Protein AF-A0A956EPN7-F1 (afdb_monomer)

Mean predicted aligned error: 3.73 Å

Structure (mmCIF, N/CA/C/O backbone):
data_AF-A0A956EPN7-F1
#
_entry.id   AF-A0A956EPN7-F1
#
loop_
_atom_site.group_PDB
_atom_site.id
_atom_site.type_symbol
_atom_site.label_atom_id
_atom_site.label_alt_id
_atom_site.label_comp_id
_atom_site.label_asym_id
_atom_site.label_enti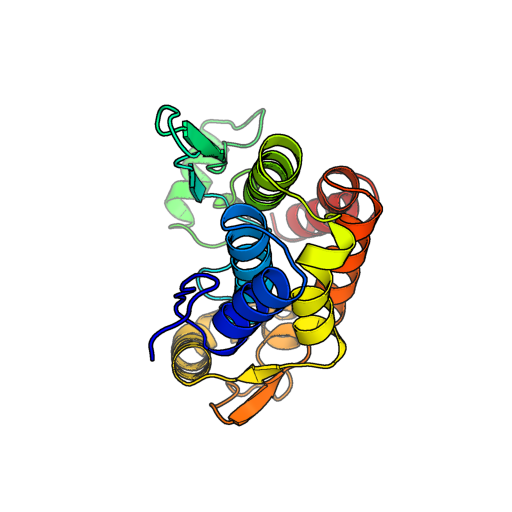ty_id
_atom_site.label_seq_id
_atom_site.pdbx_PDB_ins_code
_atom_site.Cartn_x
_atom_site.Cartn_y
_atom_site.Cartn_z
_atom_site.occupancy
_atom_site.B_iso_or_equiv
_atom_site.auth_seq_id
_atom_site.auth_comp_id
_atom_site.auth_asym_id
_atom_site.auth_atom_id
_atom_site.pdbx_PDB_model_num
ATOM 1 N N . MET A 1 1 ? -25.841 3.728 5.331 1.00 44.47 1 MET A N 1
ATOM 2 C CA . MET A 1 1 ? -25.685 2.751 6.436 1.00 44.47 1 MET A CA 1
ATOM 3 C C . MET A 1 1 ? -25.134 3.488 7.644 1.00 44.47 1 MET A C 1
ATOM 5 O O . MET A 1 1 ? -24.233 4.293 7.457 1.00 44.47 1 MET A O 1
ATOM 9 N N . HIS A 1 2 ? -25.696 3.280 8.836 1.00 53.78 2 HIS A N 1
ATOM 10 C CA . HIS A 1 2 ? -25.217 3.881 10.088 1.00 53.78 2 HIS A CA 1
ATOM 11 C C . HIS A 1 2 ? -24.520 2.789 10.910 1.00 53.78 2 HIS A C 1
ATOM 13 O O . HIS A 1 2 ? -24.997 1.658 10.941 1.00 53.78 2 HIS A O 1
ATOM 19 N N . SER A 1 3 ? -23.400 3.116 11.555 1.00 73.62 3 SER A N 1
ATOM 20 C CA . SER A 1 3 ? -22.615 2.191 12.382 1.00 73.62 3 SER A CA 1
ATOM 21 C C . SER A 1 3 ? -22.310 2.839 13.728 1.00 73.62 3 SER A C 1
ATOM 23 O O . SER A 1 3 ? -22.009 4.031 13.782 1.00 73.62 3 SER A O 1
ATOM 25 N N . LYS A 1 4 ? -22.370 2.051 14.807 1.00 77.00 4 LYS A N 1
ATOM 26 C CA . LYS A 1 4 ? -21.971 2.487 16.156 1.00 77.00 4 LYS A CA 1
ATOM 27 C C . LYS A 1 4 ? -20.463 2.341 16.417 1.00 77.00 4 LYS A C 1
ATOM 29 O O . LYS A 1 4 ? -19.986 2.868 17.412 1.00 77.00 4 LYS A O 1
ATOM 34 N N . LEU A 1 5 ? -19.729 1.643 15.544 1.00 79.12 5 LEU A N 1
ATOM 35 C CA . LEU A 1 5 ? -18.285 1.386 15.682 1.00 79.12 5 LEU A CA 1
ATOM 36 C C . LEU A 1 5 ? -17.415 2.379 14.891 1.00 79.12 5 LEU A C 1
ATOM 38 O O . LEU A 1 5 ? -16.230 2.520 15.171 1.00 79.12 5 LEU A O 1
ATOM 42 N N . GLY A 1 6 ? -17.994 3.067 13.904 1.00 88.50 6 GLY A N 1
ATOM 43 C CA . GLY A 1 6 ? -17.282 3.972 13.000 1.00 88.50 6 GLY A CA 1
ATOM 44 C C . GLY A 1 6 ? -17.648 3.744 11.533 1.00 88.50 6 GLY A C 1
ATOM 45 O O . GLY A 1 6 ? -18.400 2.827 11.197 1.00 88.50 6 GLY A O 1
ATOM 46 N N . MET A 1 7 ? -17.120 4.594 10.651 1.00 95.00 7 MET A N 1
ATOM 47 C CA . MET A 1 7 ? -17.347 4.537 9.205 1.00 95.00 7 MET A CA 1
ATOM 48 C C . MET A 1 7 ? -16.011 4.496 8.465 1.00 95.00 7 MET A C 1
ATOM 50 O O . MET A 1 7 ? -15.121 5.296 8.741 1.00 95.00 7 MET A O 1
ATOM 54 N N . VAL A 1 8 ? -15.900 3.591 7.493 1.00 97.50 8 VAL A N 1
ATOM 55 C CA . VAL A 1 8 ? -14.734 3.462 6.612 1.00 97.50 8 VAL A CA 1
ATOM 56 C C . VAL A 1 8 ? -15.177 3.748 5.186 1.00 97.50 8 VAL A C 1
ATOM 58 O O . VAL A 1 8 ? -16.174 3.200 4.717 1.00 97.50 8 VAL A O 1
ATOM 61 N N . THR A 1 9 ? -14.428 4.587 4.477 1.00 97.25 9 THR A N 1
ATOM 62 C CA . THR A 1 9 ? -14.678 4.894 3.064 1.00 97.25 9 THR A CA 1
ATOM 63 C C . THR A 1 9 ? -13.376 4.771 2.283 1.00 97.25 9 THR A C 1
ATOM 65 O O . THR A 1 9 ? -12.308 5.106 2.788 1.00 97.25 9 THR A O 1
ATOM 68 N N . SER A 1 10 ? -13.445 4.213 1.076 1.00 96.12 10 SER A N 1
ATOM 69 C CA . SER A 1 10 ? -12.307 4.102 0.162 1.00 96.12 10 SER A CA 1
ATOM 70 C C . SER A 1 10 ? -12.815 3.923 -1.271 1.00 96.12 10 SER A C 1
ATOM 72 O O . SER A 1 10 ? -14.012 3.724 -1.487 1.00 96.12 10 SER A O 1
ATOM 74 N N . VAL A 1 11 ? -11.915 3.990 -2.254 1.00 94.88 11 VAL A N 1
ATOM 75 C CA . VAL A 1 11 ? -12.263 3.853 -3.678 1.00 94.88 11 VAL A CA 1
ATOM 76 C C . VAL A 1 11 ? -12.639 2.418 -4.086 1.00 94.88 11 VAL A C 1
ATOM 78 O O . VAL A 1 11 ? -13.334 2.237 -5.082 1.00 94.88 11 VAL A O 1
ATOM 81 N N . GLU A 1 12 ? -12.233 1.404 -3.313 1.00 95.62 12 GLU A N 1
ATOM 82 C CA . GLU A 1 12 ? -12.500 -0.010 -3.602 1.00 95.62 12 GLU A CA 1
ATOM 83 C C . GLU A 1 12 ? -13.258 -0.683 -2.453 1.00 95.62 12 GLU A C 1
ATOM 85 O O . GLU A 1 12 ? -12.818 -0.699 -1.303 1.00 95.62 12 GLU A O 1
ATOM 90 N N . ALA A 1 13 ? -14.382 -1.333 -2.766 1.00 96.06 13 ALA A N 1
ATOM 91 C CA . ALA A 1 13 ? -15.247 -1.940 -1.751 1.00 96.06 13 ALA A CA 1
ATOM 92 C C . ALA A 1 13 ? -14.534 -3.015 -0.907 1.00 96.06 13 ALA A C 1
ATOM 94 O O . ALA A 1 13 ? -14.858 -3.198 0.265 1.00 96.06 13 ALA A O 1
ATOM 95 N N . GLN A 1 14 ? -13.560 -3.729 -1.482 1.00 97.12 14 GLN A N 1
ATOM 96 C CA . GLN A 1 14 ? -12.759 -4.725 -0.758 1.00 97.12 14 GLN A CA 1
ATOM 97 C C . GLN A 1 14 ? -11.783 -4.088 0.232 1.00 97.12 14 GLN A C 1
ATOM 99 O O . GLN A 1 14 ? -11.624 -4.616 1.329 1.00 97.12 14 GLN A O 1
ATOM 104 N N . ALA A 1 15 ? -11.189 -2.942 -0.110 1.00 97.81 15 ALA A N 1
ATOM 105 C CA . ALA A 1 15 ? -10.345 -2.200 0.819 1.00 97.81 15 ALA A CA 1
ATOM 106 C C . ALA A 1 15 ? -11.175 -1.583 1.949 1.00 97.81 15 ALA A C 1
ATOM 108 O O . ALA A 1 15 ? -10.800 -1.686 3.113 1.00 97.81 15 ALA A O 1
ATOM 109 N N . THR A 1 16 ? -12.362 -1.052 1.639 1.00 97.94 16 THR A N 1
ATOM 110 C CA . THR A 1 16 ? -13.314 -0.620 2.673 1.00 97.94 16 THR A CA 1
ATOM 111 C C . THR A 1 16 ? -13.674 -1.769 3.614 1.00 97.94 16 THR A C 1
ATOM 113 O O . THR A 1 16 ? -13.640 -1.583 4.827 1.00 97.94 16 THR A O 1
ATOM 116 N N . ARG A 1 17 ? -13.962 -2.967 3.084 1.00 97.75 17 ARG A N 1
ATOM 117 C CA . ARG A 1 17 ? -14.235 -4.152 3.913 1.00 97.75 17 ARG A CA 1
ATOM 118 C C . ARG A 1 17 ? -13.048 -4.560 4.783 1.00 97.75 17 ARG A C 1
ATOM 120 O O . ARG A 1 17 ? -13.281 -4.975 5.909 1.00 97.75 17 ARG A O 1
ATOM 127 N N . ALA A 1 18 ? -11.811 -4.409 4.309 1.00 98.38 18 ALA A N 1
ATOM 128 C CA . ALA A 1 18 ? -10.624 -4.652 5.130 1.00 98.38 18 ALA A CA 1
ATOM 129 C C . ALA A 1 18 ? -10.579 -3.722 6.354 1.00 98.38 18 ALA A C 1
ATOM 131 O O . ALA A 1 18 ? -10.401 -4.195 7.472 1.00 98.38 18 ALA A O 1
ATOM 132 N N . GLY A 1 19 ? -10.818 -2.420 6.162 1.00 98.25 19 GLY A N 1
ATOM 133 C CA . GLY A 1 19 ? -10.891 -1.474 7.278 1.00 98.25 19 GLY A CA 1
ATOM 134 C C . GLY A 1 19 ? -12.060 -1.751 8.227 1.00 98.25 19 GLY A C 1
ATOM 135 O O . GLY A 1 19 ? -11.889 -1.674 9.439 1.00 98.25 19 GLY A O 1
ATOM 136 N N . VAL A 1 20 ? -13.233 -2.120 7.697 1.00 97.94 20 VAL A N 1
ATOM 137 C CA . VAL A 1 20 ? -14.396 -2.506 8.520 1.00 97.94 20 VAL A CA 1
ATOM 138 C C . VAL A 1 20 ? -14.085 -3.737 9.368 1.00 97.94 20 VAL A C 1
ATOM 140 O O . VAL A 1 20 ? -14.313 -3.694 10.570 1.00 97.94 20 VAL A O 1
ATOM 143 N N . ALA A 1 21 ? -13.500 -4.784 8.780 1.00 97.00 21 ALA A N 1
ATOM 144 C CA . ALA A 1 21 ? -13.132 -5.999 9.507 1.00 97.00 21 ALA A CA 1
ATOM 145 C C . ALA A 1 21 ? -12.156 -5.708 10.662 1.00 97.00 21 ALA A C 1
ATOM 147 O O . ALA A 1 21 ? -12.253 -6.306 11.729 1.00 97.00 21 ALA A O 1
ATOM 148 N N . VAL A 1 22 ? -11.246 -4.748 10.479 1.00 98.12 22 VAL A N 1
ATOM 149 C CA . VAL A 1 22 ? -10.319 -4.312 11.532 1.00 98.12 22 VAL A CA 1
ATOM 150 C C . VAL A 1 22 ? -11.019 -3.524 12.646 1.00 98.12 22 VAL A C 1
ATOM 152 O O . VAL A 1 22 ? -10.691 -3.716 13.817 1.00 98.12 22 VAL A O 1
ATOM 155 N N . LEU A 1 23 ? -12.020 -2.694 12.327 1.00 97.38 23 LEU A N 1
ATOM 156 C CA . LEU A 1 23 ? -12.866 -2.069 13.356 1.00 97.38 23 LEU A CA 1
ATOM 157 C C . LEU A 1 23 ? -13.693 -3.111 14.121 1.00 97.38 23 LEU A C 1
ATOM 159 O O . LEU A 1 23 ? -13.797 -3.037 15.343 1.00 97.38 23 LEU A O 1
ATOM 163 N N . GLU A 1 24 ? -14.258 -4.095 13.419 1.00 95.56 24 GLU A N 1
ATOM 164 C CA . GLU A 1 24 ? -15.022 -5.199 14.018 1.00 95.56 24 GLU A CA 1
ATOM 165 C C . GLU A 1 24 ? -14.149 -6.076 14.927 1.00 95.56 24 GLU A C 1
ATOM 167 O O . GLU A 1 24 ? -14.616 -6.537 15.966 1.00 95.56 24 GLU A O 1
ATOM 172 N N . ALA A 1 25 ? -12.862 -6.226 14.600 1.00 96.19 25 ALA A N 1
ATOM 173 C CA . ALA A 1 25 ? -11.860 -6.875 15.447 1.00 96.19 25 ALA A CA 1
ATOM 174 C C . ALA A 1 25 ? -11.423 -6.022 16.660 1.00 96.19 25 ALA A C 1
ATOM 176 O O . ALA A 1 25 ? -10.529 -6.410 17.411 1.00 96.19 25 ALA A O 1
ATOM 177 N N . GLY A 1 26 ? -12.040 -4.856 16.876 1.00 96.12 26 GLY A N 1
ATOM 178 C CA . GLY A 1 26 ? -11.779 -3.986 18.022 1.00 96.12 26 GLY A CA 1
ATOM 179 C C . GLY A 1 26 ? -10.619 -3.007 17.831 1.00 96.12 26 GLY A C 1
ATOM 180 O O . GLY A 1 26 ? -10.170 -2.415 18.824 1.00 96.12 26 GLY A O 1
ATOM 181 N N . GLY A 1 27 ? -10.145 -2.836 16.593 1.00 97.38 27 GLY A N 1
ATOM 182 C CA . GLY A 1 27 ? -9.201 -1.793 16.200 1.00 97.38 27 GLY A CA 1
ATOM 183 C C . GLY A 1 27 ? -9.827 -0.397 16.208 1.00 97.38 27 GLY A C 1
ATOM 184 O O . GLY A 1 27 ? -11.037 -0.219 16.358 1.00 97.38 27 GLY A O 1
ATOM 185 N N . ASN A 1 28 ? -8.985 0.619 16.067 1.00 97.00 28 ASN A N 1
ATOM 186 C CA . ASN A 1 28 ? -9.382 2.019 15.997 1.00 97.00 28 ASN A CA 1
ATOM 187 C C . ASN A 1 28 ? -9.329 2.561 14.555 1.00 97.00 28 ASN A C 1
ATOM 189 O O . ASN A 1 28 ? -9.054 1.843 13.594 1.00 97.00 28 ASN A O 1
ATOM 193 N N . ALA A 1 29 ? -9.597 3.860 14.396 1.00 97.31 29 ALA A N 1
ATOM 194 C CA . ALA A 1 29 ? -9.600 4.512 13.087 1.00 97.31 29 ALA A CA 1
ATOM 195 C C . ALA A 1 29 ? -8.243 4.441 12.358 1.00 97.31 29 ALA A C 1
ATOM 197 O O . ALA A 1 29 ? -8.227 4.385 11.129 1.00 97.31 29 ALA A O 1
ATOM 198 N N . VAL A 1 30 ? -7.120 4.428 13.085 1.00 98.31 30 VAL A N 1
ATOM 199 C CA . VAL A 1 30 ? -5.785 4.300 12.485 1.00 98.31 30 VAL A CA 1
ATOM 200 C C . VAL A 1 30 ? -5.521 2.864 12.051 1.00 98.31 30 VAL A C 1
ATOM 202 O O . VAL A 1 30 ? -5.089 2.680 10.917 1.00 98.31 30 VAL A O 1
ATOM 205 N N . ASP A 1 31 ? -5.868 1.862 12.868 1.00 98.69 31 ASP A N 1
ATOM 206 C CA . ASP A 1 31 ? -5.786 0.450 12.456 1.00 98.69 31 ASP A CA 1
ATOM 207 C C . ASP A 1 31 ? -6.573 0.232 11.149 1.00 98.69 31 ASP A C 1
ATOM 209 O O . ASP A 1 31 ? -6.068 -0.328 10.175 1.00 98.69 31 ASP A O 1
ATOM 213 N N . ALA A 1 32 ? -7.805 0.751 11.085 1.00 98.44 32 ALA A N 1
ATOM 214 C CA . ALA A 1 32 ? -8.651 0.646 9.901 1.00 98.44 32 ALA A CA 1
ATOM 215 C C . ALA A 1 32 ? -8.067 1.386 8.685 1.00 98.44 32 ALA A C 1
ATOM 217 O O . ALA A 1 32 ? -8.127 0.870 7.567 1.00 98.44 32 ALA A O 1
ATOM 218 N N . ALA A 1 33 ? -7.487 2.574 8.879 1.00 98.38 33 ALA A N 1
ATOM 219 C CA . ALA A 1 33 ? -6.845 3.333 7.806 1.00 98.38 33 ALA A CA 1
ATOM 220 C C . ALA A 1 33 ? -5.598 2.619 7.259 1.00 98.38 33 ALA A C 1
ATOM 222 O O . ALA A 1 33 ? -5.412 2.562 6.042 1.00 98.38 33 ALA A O 1
ATOM 223 N N . VAL A 1 34 ? -4.779 2.023 8.131 1.00 98.75 34 VAL A N 1
ATOM 224 C CA . VAL A 1 34 ? -3.604 1.228 7.740 1.00 98.75 34 VAL A CA 1
ATOM 225 C C . VAL A 1 34 ? -4.032 -0.027 6.974 1.00 98.75 34 VAL A C 1
ATOM 227 O O . VAL A 1 34 ? -3.475 -0.311 5.910 1.00 98.75 34 VAL A O 1
ATOM 230 N N . ALA A 1 35 ? -5.077 -0.725 7.433 1.00 98.81 35 ALA A N 1
ATOM 231 C CA . ALA A 1 35 ? -5.657 -1.867 6.721 1.00 98.81 35 ALA A CA 1
ATOM 232 C C . ALA A 1 35 ? -6.148 -1.487 5.316 1.00 98.81 35 ALA A C 1
ATOM 234 O O . ALA A 1 35 ? -5.866 -2.189 4.342 1.00 98.81 35 ALA A O 1
ATOM 235 N N . VAL A 1 36 ? -6.847 -0.352 5.192 1.00 98.69 36 VAL A N 1
ATOM 236 C CA . VAL A 1 36 ? -7.293 0.192 3.900 1.00 98.69 36 VAL A CA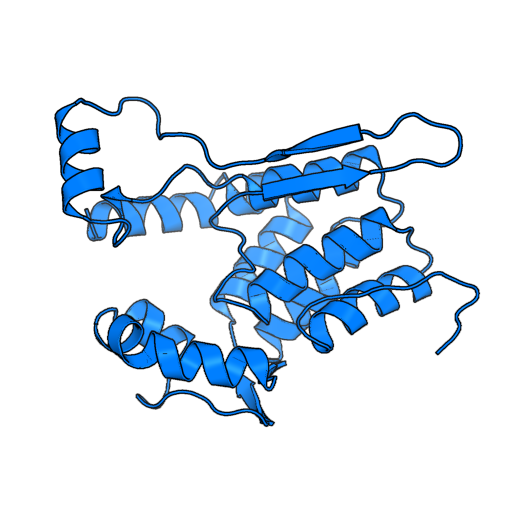 1
ATOM 237 C C . VAL A 1 36 ? -6.096 0.518 3.007 1.00 98.69 36 VAL A C 1
ATOM 239 O O . VAL A 1 36 ? -6.110 0.141 1.837 1.00 98.69 36 VAL A O 1
ATOM 242 N N . GLY A 1 37 ? -5.056 1.168 3.537 1.00 98.38 37 GLY A N 1
ATOM 243 C CA . GLY A 1 37 ? -3.845 1.518 2.787 1.00 98.38 37 GLY A CA 1
ATOM 244 C C . GLY A 1 37 ? -3.185 0.294 2.147 1.00 98.38 37 GLY A C 1
ATOM 245 O O . GLY A 1 37 ? -2.988 0.254 0.929 1.00 98.38 37 GLY A O 1
ATOM 246 N N . TYR A 1 38 ? -2.943 -0.754 2.938 1.00 98.75 38 TYR A N 1
ATOM 247 C CA . TYR A 1 38 ? -2.375 -2.003 2.424 1.00 98.75 38 TYR A CA 1
ATOM 248 C C . TYR A 1 38 ? -3.332 -2.761 1.493 1.00 98.75 38 TYR A C 1
ATOM 250 O O . TYR A 1 38 ? -2.894 -3.319 0.486 1.00 98.75 38 TYR A O 1
ATOM 258 N N . ALA A 1 39 ? -4.641 -2.756 1.757 1.00 98.62 39 ALA A N 1
ATOM 259 C CA . ALA A 1 39 ? -5.614 -3.391 0.869 1.00 98.62 39 ALA A CA 1
ATOM 260 C C . ALA A 1 39 ? -5.729 -2.669 -0.488 1.00 98.62 39 ALA A C 1
ATOM 262 O O . ALA A 1 39 ? -5.899 -3.320 -1.524 1.00 98.62 39 ALA A O 1
ATOM 263 N N . LEU A 1 40 ? -5.592 -1.339 -0.526 1.00 98.12 40 LEU A N 1
ATOM 264 C CA . LEU A 1 40 ? -5.547 -0.564 -1.770 1.00 98.12 40 LEU A CA 1
ATOM 265 C C . LEU A 1 40 ? -4.265 -0.824 -2.565 1.00 98.12 40 LEU A C 1
ATOM 267 O O . LEU A 1 40 ? -4.328 -0.841 -3.793 1.00 98.12 40 LEU A O 1
ATOM 271 N N . ALA A 1 41 ? -3.135 -1.123 -1.914 1.00 97.31 41 ALA A N 1
ATOM 272 C CA . ALA A 1 41 ? -1.927 -1.567 -2.620 1.00 97.31 41 ALA A CA 1
ATOM 273 C C . ALA A 1 41 ? -2.153 -2.851 -3.444 1.00 97.31 41 ALA A C 1
ATOM 275 O O . ALA A 1 41 ? -1.455 -3.095 -4.435 1.00 97.31 41 ALA A O 1
ATOM 276 N N . VAL A 1 42 ? -3.152 -3.658 -3.066 1.00 97.25 42 VAL A N 1
ATOM 277 C CA . VAL A 1 42 ? -3.562 -4.874 -3.779 1.00 97.25 42 VAL A CA 1
ATOM 278 C C . VAL A 1 42 ? -4.657 -4.588 -4.805 1.00 97.25 42 VAL A C 1
ATOM 280 O O . VAL A 1 42 ? -4.495 -4.970 -5.964 1.00 97.25 42 VAL A O 1
ATOM 283 N N . THR A 1 43 ? -5.735 -3.929 -4.369 1.00 96.56 43 THR A N 1
ATOM 284 C CA . THR A 1 43 ? -7.017 -3.797 -5.094 1.00 96.56 43 THR A CA 1
ATOM 285 C C . THR A 1 43 ? -7.129 -2.542 -5.956 1.00 96.56 43 THR A C 1
ATOM 287 O O . THR A 1 43 ? -8.027 -2.444 -6.784 1.00 96.56 43 THR A O 1
ATOM 290 N N . HIS A 1 44 ? -6.219 -1.579 -5.797 1.00 94.50 44 HIS A N 1
ATOM 291 C CA . HIS A 1 44 ? -6.210 -0.339 -6.566 1.00 94.50 44 HIS A CA 1
ATOM 292 C C . HIS A 1 44 ? -4.804 -0.003 -7.099 1.00 94.50 44 HIS A C 1
ATOM 294 O O . HIS A 1 44 ? -4.256 1.054 -6.782 1.00 94.50 44 HIS A O 1
ATOM 300 N N . PRO A 1 45 ? -4.200 -0.869 -7.939 1.00 88.81 45 PRO A N 1
ATOM 301 C CA . PRO A 1 45 ? -2.790 -0.773 -8.340 1.00 88.81 45 PRO A CA 1
ATOM 302 C C . PRO A 1 45 ? -2.418 0.503 -9.110 1.00 88.81 45 PRO A C 1
ATOM 304 O O . PRO A 1 45 ? -1.239 0.800 -9.256 1.00 88.81 45 PRO A O 1
ATOM 307 N N . SER A 1 46 ? -3.397 1.254 -9.619 1.00 88.88 46 SER A N 1
ATOM 308 C CA . SER A 1 46 ? -3.162 2.536 -10.291 1.00 88.88 46 SER A CA 1
ATOM 309 C C . SER A 1 46 ? -2.816 3.685 -9.339 1.00 88.88 46 SER A C 1
ATOM 311 O O . SER A 1 46 ? -2.358 4.716 -9.818 1.00 88.88 46 SER A O 1
ATOM 313 N N . ALA A 1 47 ? -3.071 3.549 -8.031 1.00 88.69 47 ALA A N 1
ATOM 314 C CA . ALA A 1 47 ? -2.760 4.598 -7.051 1.00 88.69 47 ALA A CA 1
ATOM 315 C C . ALA A 1 47 ? -2.385 4.060 -5.660 1.00 88.69 47 ALA A C 1
ATOM 317 O O . ALA A 1 47 ? -1.476 4.588 -5.022 1.00 88.69 47 ALA A O 1
ATOM 318 N N . GLY A 1 48 ? -3.048 3.000 -5.187 1.00 81.94 48 GLY A N 1
ATOM 319 C CA . GLY A 1 48 ? -2.655 2.305 -3.965 1.00 81.94 48 GLY A CA 1
ATOM 320 C C . GLY A 1 48 ? -1.305 1.622 -4.162 1.00 81.94 48 GLY A C 1
ATOM 321 O O . GLY A 1 48 ? -1.118 0.878 -5.127 1.00 81.94 48 GLY A O 1
ATOM 322 N N . ASN A 1 49 ? -0.353 1.876 -3.265 1.00 88.56 49 ASN A N 1
ATOM 323 C CA . ASN A 1 49 ? 1.032 1.477 -3.478 1.00 88.56 49 ASN A CA 1
ATOM 324 C C . ASN A 1 49 ? 1.754 1.130 -2.166 1.00 88.56 49 ASN A C 1
ATOM 326 O O . ASN A 1 49 ? 1.454 1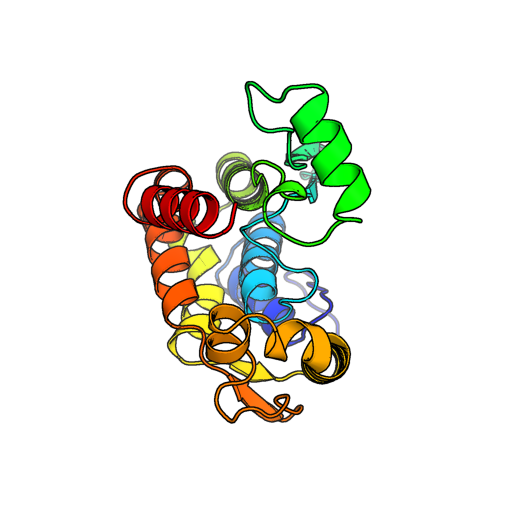.674 -1.109 1.00 88.56 49 ASN A O 1
ATOM 330 N N . ILE A 1 50 ? 2.737 0.235 -2.274 1.00 97.12 50 ILE A N 1
ATOM 331 C CA . ILE A 1 50 ? 3.845 0.115 -1.309 1.00 97.12 50 ILE A CA 1
ATOM 332 C C . ILE A 1 50 ? 5.161 0.655 -1.891 1.00 97.12 50 ILE A C 1
ATOM 334 O O . ILE A 1 50 ? 6.152 0.738 -1.183 1.00 97.12 50 ILE A O 1
ATOM 338 N N . GLY A 1 51 ? 5.167 1.007 -3.183 1.00 95.12 51 GLY A N 1
ATOM 339 C CA . GLY A 1 51 ? 6.332 1.495 -3.929 1.00 95.12 51 GLY A CA 1
ATOM 340 C C . GLY A 1 51 ? 6.331 3.003 -4.207 1.00 95.12 51 GLY A C 1
ATOM 341 O O . GLY A 1 51 ? 7.106 3.447 -5.037 1.00 95.12 51 GLY A O 1
ATOM 342 N N . GLY A 1 52 ? 5.447 3.772 -3.573 1.00 95.19 52 GLY A N 1
ATOM 343 C CA . GLY A 1 52 ? 5.402 5.236 -3.641 1.00 95.19 52 GLY A CA 1
ATOM 344 C C . GLY A 1 52 ? 5.358 5.834 -2.235 1.00 95.19 52 GLY A C 1
ATOM 345 O O . GLY A 1 52 ? 5.940 5.271 -1.306 1.00 95.19 52 GLY A O 1
ATOM 346 N N . GLY A 1 53 ? 4.663 6.956 -2.068 1.00 96.69 53 GLY A N 1
ATOM 347 C CA . GLY A 1 53 ? 4.540 7.675 -0.800 1.00 96.69 53 GLY A CA 1
ATOM 348 C C . GLY A 1 53 ? 3.174 8.331 -0.609 1.00 96.69 53 GLY A C 1
ATOM 349 O O . GLY A 1 53 ? 2.226 8.090 -1.364 1.00 96.69 53 GLY A O 1
ATOM 350 N N . GLY A 1 54 ? 3.057 9.167 0.421 1.00 95.88 54 GLY A N 1
ATOM 351 C CA . GLY A 1 54 ? 1.808 9.853 0.734 1.00 95.88 54 GLY A CA 1
ATOM 352 C C . GLY A 1 54 ? 1.823 10.614 2.053 1.00 95.88 54 GLY A C 1
ATOM 353 O O . GLY A 1 54 ? 2.871 10.895 2.626 1.00 95.88 54 GLY A O 1
ATOM 354 N N . PHE A 1 55 ? 0.622 10.954 2.514 1.00 97.44 55 PHE A N 1
ATOM 355 C CA . PHE A 1 55 ? 0.395 11.674 3.759 1.00 97.44 55 PHE A CA 1
ATOM 356 C C . PHE A 1 55 ? -0.767 11.042 4.521 1.00 97.44 55 PHE A C 1
ATOM 358 O O . PHE A 1 55 ? -1.732 10.568 3.916 1.00 97.44 55 PHE A O 1
ATOM 365 N N . LEU A 1 56 ? -0.708 11.090 5.850 1.00 97.81 56 LEU A N 1
ATOM 366 C CA . LEU A 1 56 ? -1.812 10.708 6.728 1.00 97.81 56 LEU A CA 1
ATOM 367 C C . LEU A 1 56 ? -2.068 11.818 7.746 1.00 97.81 56 LEU A C 1
ATOM 369 O O . LEU A 1 56 ? -1.154 12.247 8.445 1.00 97.81 56 LEU A O 1
ATOM 373 N N . LEU A 1 57 ? -3.325 12.246 7.861 1.00 98.31 57 LEU A N 1
ATOM 374 C CA . LEU A 1 57 ? -3.775 13.124 8.938 1.00 98.31 57 LEU A CA 1
ATOM 375 C C . LEU A 1 57 ? -4.500 12.290 9.993 1.00 98.31 57 LEU A C 1
ATOM 377 O O . LEU A 1 57 ? -5.493 11.627 9.699 1.00 98.31 57 LEU A O 1
ATOM 381 N N . VAL A 1 58 ? -4.012 12.345 11.228 1.00 98.12 58 VAL A N 1
ATOM 382 C CA . VAL A 1 58 ? -4.593 11.649 12.377 1.00 98.12 58 VAL A CA 1
ATOM 383 C C . VAL A 1 58 ? -5.133 12.687 13.351 1.00 98.12 58 VAL A C 1
ATOM 385 O O . VAL A 1 58 ? -4.417 13.605 13.741 1.00 98.12 58 VAL A O 1
ATOM 388 N N . ARG A 1 59 ? -6.389 12.537 13.778 1.00 97.44 59 ARG A N 1
ATOM 389 C CA . ARG A 1 59 ? -6.995 13.344 14.845 1.00 97.44 59 ARG A CA 1
ATOM 390 C C . ARG A 1 59 ? -7.284 12.449 16.055 1.00 97.44 59 ARG A C 1
ATOM 392 O O . ARG A 1 59 ? -8.349 11.835 16.097 1.00 97.44 59 ARG A O 1
ATOM 399 N N . PRO A 1 60 ? -6.360 12.339 17.025 1.00 94.12 60 PRO A N 1
ATOM 400 C CA . PRO A 1 60 ? -6.622 11.622 18.265 1.00 94.12 60 PRO A CA 1
ATOM 401 C C . PRO A 1 60 ? -7.747 12.297 19.071 1.00 94.12 60 PRO A C 1
ATOM 403 O O . PRO A 1 60 ? -7.918 13.519 18.977 1.00 94.12 60 PRO A O 1
ATOM 406 N N . PRO A 1 61 ? -8.496 11.547 19.897 1.00 93.88 61 PRO A N 1
ATOM 407 C CA . PRO A 1 61 ? -9.489 12.126 20.800 1.00 93.88 61 PRO A CA 1
ATOM 408 C C . PRO A 1 61 ? -8.859 13.186 21.715 1.00 93.88 61 PRO A C 1
ATOM 410 O O . PRO A 1 61 ? -7.857 12.919 22.370 1.00 93.88 61 PRO A O 1
ATOM 413 N N . GLY A 1 62 ? -9.420 14.399 21.733 1.00 94.31 62 GLY A N 1
ATOM 414 C CA . GLY A 1 62 ? -8.945 15.508 22.576 1.00 94.31 62 GLY A CA 1
ATOM 415 C C . GLY A 1 62 ? -7.556 16.074 22.233 1.00 94.31 62 GLY A C 1
ATOM 416 O O . GLY A 1 62 ? -7.138 17.045 22.855 1.00 94.31 62 GLY A O 1
ATOM 417 N N . GLY A 1 63 ? -6.849 15.508 21.251 1.00 93.38 63 GLY A N 1
ATOM 418 C CA . GLY A 1 63 ? -5.499 15.918 20.862 1.00 93.38 63 GLY A CA 1
ATOM 419 C C . GLY A 1 63 ? -5.460 16.803 19.612 1.00 93.38 63 GLY A C 1
ATOM 420 O O . GLY A 1 63 ? -6.473 16.951 18.923 1.00 93.38 63 GLY A O 1
ATOM 421 N N . PRO A 1 64 ? -4.292 17.387 19.282 1.00 96.75 64 PRO A N 1
ATOM 422 C CA . PRO A 1 64 ? -4.103 18.101 18.025 1.00 96.75 64 PRO A CA 1
ATOM 423 C C . PRO A 1 64 ? -4.138 17.140 16.832 1.00 96.75 64 PRO A C 1
ATOM 425 O O . PRO A 1 64 ? -3.907 15.939 16.963 1.00 96.75 64 PRO A O 1
ATOM 428 N N . THR A 1 65 ? -4.398 17.678 15.642 1.00 98.06 65 THR A N 1
ATOM 429 C CA . THR A 1 65 ? -4.224 16.914 14.402 1.00 98.06 65 THR A CA 1
ATOM 430 C C . THR A 1 65 ? -2.732 16.700 14.156 1.00 98.06 65 THR A C 1
ATOM 432 O O . THR A 1 65 ? -1.957 17.651 14.226 1.00 98.06 65 THR A O 1
ATOM 435 N N . VAL A 1 66 ? -2.335 15.467 13.854 1.00 98.06 66 VAL A N 1
ATOM 436 C CA . VAL A 1 66 ? -0.960 15.083 13.524 1.00 98.06 66 VAL A CA 1
ATOM 437 C C . VAL A 1 66 ? -0.891 14.739 12.043 1.00 98.06 66 VAL A C 1
ATOM 439 O O . VAL A 1 66 ? -1.683 13.929 11.564 1.00 98.06 66 VAL A O 1
ATOM 442 N N . ALA A 1 67 ? 0.066 15.330 11.334 1.00 98.31 67 ALA A N 1
ATOM 443 C CA . ALA A 1 67 ? 0.411 14.934 9.978 1.00 98.31 67 ALA A CA 1
ATOM 444 C C . ALA A 1 67 ? 1.594 13.961 10.005 1.00 98.31 67 ALA A C 1
ATOM 446 O O . ALA A 1 67 ? 2.590 14.207 10.686 1.00 98.31 67 ALA A O 1
ATOM 447 N N . ILE A 1 68 ? 1.474 12.863 9.268 1.00 98.38 68 ILE A N 1
ATOM 448 C CA . ILE A 1 68 ? 2.577 11.959 8.951 1.00 98.38 68 ILE A CA 1
ATOM 449 C C . ILE A 1 68 ? 2.872 12.150 7.469 1.00 98.38 68 ILE A C 1
ATOM 451 O O . ILE A 1 68 ? 2.038 11.806 6.631 1.00 98.38 68 ILE A O 1
ATOM 455 N N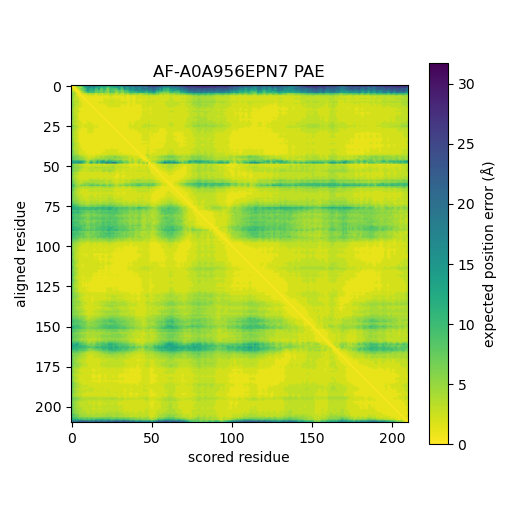 . ASP A 1 69 ? 4.031 12.727 7.175 1.00 98.38 69 ASP A N 1
ATOM 456 C CA . ASP A 1 69 ? 4.571 12.845 5.825 1.00 98.38 69 ASP A CA 1
ATOM 457 C C . ASP A 1 69 ? 5.457 11.633 5.544 1.00 98.38 69 ASP A C 1
ATOM 459 O O . ASP A 1 69 ? 6.415 11.358 6.267 1.00 98.38 69 ASP A O 1
ATOM 463 N N . PHE A 1 70 ? 5.082 10.882 4.520 1.00 97.75 70 PHE A N 1
ATOM 464 C CA . PHE A 1 70 ? 5.839 9.760 3.993 1.00 97.75 70 PHE A CA 1
ATOM 465 C C . PHE A 1 70 ? 5.879 9.838 2.464 1.00 97.75 70 PHE A C 1
ATOM 467 O O . PHE A 1 70 ? 5.795 8.824 1.764 1.00 97.75 70 PHE A O 1
ATOM 474 N N . ARG A 1 71 ? 5.953 11.064 1.933 1.00 97.94 71 ARG A N 1
ATOM 475 C CA . ARG A 1 71 ? 6.244 11.333 0.527 1.00 97.94 71 ARG A CA 1
ATOM 476 C C . ARG A 1 71 ? 7.584 10.702 0.155 1.00 97.94 71 ARG A C 1
ATOM 478 O O . ARG A 1 71 ? 8.506 10.616 0.963 1.00 97.94 71 ARG A O 1
ATOM 485 N N . GLU A 1 72 ? 7.674 10.259 -1.088 1.00 96.38 72 GLU A N 1
ATOM 486 C CA . GLU A 1 72 ? 8.917 9.790 -1.673 1.00 96.38 72 GLU A CA 1
ATOM 487 C C . GLU A 1 72 ? 9.988 10.882 -1.618 1.00 96.38 72 GLU A C 1
ATOM 489 O O . GLU A 1 72 ? 9.700 12.066 -1.812 1.00 96.38 72 GLU A O 1
ATOM 494 N N . VAL A 1 73 ? 11.234 10.465 -1.417 1.00 94.69 73 VAL A N 1
ATOM 495 C CA . VAL A 1 73 ? 12.402 11.348 -1.496 1.00 94.69 73 VAL A CA 1
ATOM 496 C C . VAL A 1 73 ? 13.268 10.972 -2.688 1.00 94.69 73 VAL A C 1
ATOM 498 O O . VAL A 1 73 ? 13.251 9.832 -3.155 1.00 94.69 73 VAL A O 1
ATOM 501 N N . ALA A 1 74 ? 14.034 11.936 -3.188 1.00 92.12 74 ALA A N 1
ATOM 502 C CA . ALA A 1 74 ? 15.041 11.666 -4.200 1.00 92.12 74 ALA A CA 1
ATOM 503 C C . ALA A 1 74 ? 16.072 10.646 -3.667 1.00 92.12 74 ALA A C 1
ATOM 505 O O . ALA A 1 74 ? 16.508 10.783 -2.518 1.00 92.12 74 ALA A O 1
ATOM 506 N N . PRO A 1 75 ? 16.470 9.640 -4.470 1.00 90.38 75 PRO A N 1
ATOM 507 C CA . PRO A 1 75 ? 17.619 8.800 -4.157 1.00 90.38 75 PRO A CA 1
ATOM 508 C C . PRO A 1 75 ? 18.855 9.628 -3.784 1.00 90.38 75 PRO A C 1
ATOM 510 O O . PRO A 1 75 ? 19.081 10.721 -4.307 1.00 90.38 75 PRO A O 1
ATOM 513 N N . GLN A 1 76 ? 19.668 9.113 -2.864 1.00 91.50 76 GLN A N 1
ATOM 514 C CA . GLN A 1 76 ? 20.934 9.762 -2.531 1.00 91.50 76 GLN A CA 1
ATOM 515 C C . GLN A 1 76 ? 21.912 9.653 -3.706 1.00 91.50 76 GLN A C 1
ATOM 517 O O . GLN A 1 76 ? 21.962 8.631 -4.383 1.00 91.50 76 GLN A O 1
ATOM 522 N N . GLY A 1 77 ? 22.712 10.700 -3.917 1.00 88.12 77 GLY A N 1
ATOM 523 C CA . GLY A 1 77 ? 23.768 10.697 -4.931 1.00 88.12 77 GLY A CA 1
ATOM 524 C C . GLY A 1 77 ? 23.312 10.999 -6.360 1.00 88.12 77 GLY A C 1
ATOM 525 O O . GLY A 1 77 ? 24.118 10.834 -7.270 1.00 88.12 77 GLY A O 1
ATOM 526 N N . LEU A 1 78 ? 22.072 11.462 -6.572 1.00 89.88 78 LEU A N 1
ATOM 527 C CA . LEU A 1 78 ? 21.640 11.917 -7.896 1.00 89.88 78 LEU A CA 1
ATOM 528 C C . LEU A 1 78 ? 22.524 13.053 -8.417 1.00 89.88 78 LEU A C 1
ATOM 530 O O . LEU A 1 78 ? 22.811 14.029 -7.718 1.00 89.88 78 LEU A O 1
ATOM 534 N N . THR A 1 79 ? 22.889 12.944 -9.686 1.00 92.19 79 THR A N 1
ATOM 535 C CA . THR A 1 79 ? 23.594 13.965 -10.454 1.00 92.19 79 THR A CA 1
ATOM 536 C C . THR A 1 79 ? 22.618 14.817 -11.272 1.00 92.19 79 THR A C 1
ATOM 538 O O . THR A 1 79 ? 21.446 14.480 -11.456 1.00 92.19 79 THR A O 1
ATOM 541 N N . GLN A 1 80 ? 23.112 15.923 -11.840 1.00 92.38 80 GLN A N 1
ATOM 542 C CA . GLN A 1 80 ? 22.343 16.716 -12.806 1.00 92.38 80 GLN A CA 1
ATOM 543 C C . GLN A 1 80 ? 21.939 15.889 -14.039 1.00 92.38 80 GLN A C 1
ATOM 545 O O . GLN A 1 80 ? 20.871 16.115 -14.605 1.00 92.38 80 GLN A O 1
ATOM 550 N N . ALA A 1 81 ? 22.777 14.935 -14.458 1.00 91.75 81 ALA A N 1
ATOM 551 C CA . ALA A 1 81 ? 22.472 14.055 -15.580 1.00 91.75 81 ALA A CA 1
ATOM 552 C C . ALA A 1 81 ? 21.297 13.122 -15.252 1.00 91.75 81 ALA A C 1
ATOM 554 O O . ALA A 1 81 ? 20.387 13.001 -16.068 1.00 91.75 81 ALA A O 1
ATOM 555 N N . ASP A 1 82 ? 21.261 12.559 -14.040 1.00 90.19 82 ASP A N 1
ATOM 556 C CA . ASP A 1 82 ? 20.146 11.718 -13.581 1.00 90.19 82 ASP A CA 1
ATOM 557 C C . ASP A 1 82 ? 18.839 12.516 -13.521 1.00 90.19 82 ASP A C 1
ATOM 559 O O . ASP A 1 82 ? 17.787 12.052 -13.965 1.00 90.19 82 ASP A O 1
ATOM 563 N N . PHE A 1 83 ? 18.909 13.764 -13.044 1.00 88.31 83 PHE A N 1
ATOM 564 C CA . PHE A 1 83 ? 17.756 14.661 -13.044 1.00 88.31 83 PHE A CA 1
ATOM 565 C C . PHE A 1 83 ? 17.262 14.962 -14.467 1.00 88.31 83 PHE A C 1
ATOM 567 O O . PHE A 1 83 ? 16.061 14.915 -14.729 1.00 88.31 83 PHE A O 1
ATOM 574 N N . ASN A 1 84 ? 18.167 15.234 -15.411 1.00 90.88 84 ASN A N 1
ATOM 575 C CA . ASN A 1 84 ? 17.790 15.463 -16.807 1.00 90.88 84 ASN A CA 1
ATOM 576 C C . ASN A 1 84 ? 17.154 14.207 -17.427 1.00 90.88 84 ASN A C 1
ATOM 578 O O . ASN A 1 84 ? 16.112 14.314 -18.075 1.00 90.88 84 ASN A O 1
ATOM 582 N N . ALA A 1 85 ? 17.711 13.022 -17.156 1.00 89.44 85 ALA A N 1
ATOM 583 C CA . ALA A 1 85 ? 17.156 11.746 -17.602 1.00 89.44 85 ALA A CA 1
ATOM 584 C C . ALA A 1 85 ? 15.741 11.507 -17.044 1.00 89.44 85 ALA A C 1
ATOM 586 O O . ALA A 1 85 ? 14.853 11.074 -17.778 1.00 89.44 85 ALA A O 1
ATOM 587 N N . MET A 1 86 ? 15.482 11.862 -15.780 1.00 89.88 86 MET A N 1
ATOM 588 C CA . MET A 1 86 ? 14.139 11.825 -15.186 1.00 89.88 86 MET A CA 1
ATOM 589 C C . MET A 1 86 ? 13.144 12.722 -15.949 1.00 89.88 86 MET A C 1
ATOM 591 O O . MET A 1 86 ? 12.007 12.312 -16.212 1.00 89.88 86 MET A O 1
ATOM 595 N N . ILE A 1 87 ? 13.549 13.946 -16.312 1.00 90.69 87 ILE A N 1
ATOM 596 C CA . ILE A 1 87 ? 12.707 14.882 -17.077 1.00 90.69 87 ILE A CA 1
ATOM 597 C C . ILE A 1 87 ? 12.421 14.333 -18.480 1.00 90.69 87 ILE A C 1
ATOM 599 O O . ILE A 1 87 ? 11.269 14.340 -18.925 1.00 90.69 87 ILE A O 1
ATOM 603 N N . GLU A 1 88 ? 13.441 13.806 -19.160 1.00 90.94 88 GLU A N 1
ATOM 604 C CA . GLU A 1 88 ? 13.308 13.172 -20.477 1.00 90.94 88 GLU A CA 1
ATOM 605 C C . GLU A 1 88 ? 12.398 11.940 -20.442 1.00 90.94 88 GLU A C 1
ATOM 607 O O . GLU A 1 88 ? 11.589 11.733 -21.353 1.00 90.94 88 GLU A O 1
ATOM 612 N N . ALA A 1 89 ? 12.463 11.172 -19.352 1.00 87.69 89 ALA A N 1
ATOM 613 C CA . ALA A 1 89 ? 11.619 10.013 -19.095 1.00 87.69 89 ALA A CA 1
ATOM 614 C C . ALA A 1 89 ? 10.136 10.373 -18.881 1.00 87.69 89 ALA A C 1
ATOM 616 O O . ALA A 1 89 ? 9.276 9.491 -18.938 1.00 87.69 89 ALA A O 1
ATOM 617 N N . LYS A 1 90 ? 9.805 11.655 -18.650 1.00 89.25 90 LYS A N 1
ATOM 618 C CA . LYS A 1 90 ? 8.428 12.168 -18.490 1.00 89.25 90 LYS A CA 1
ATOM 619 C C . LYS A 1 90 ? 7.602 11.359 -17.483 1.00 89.25 90 LYS A C 1
ATOM 621 O O . LYS A 1 90 ? 6.420 11.092 -17.703 1.00 89.25 90 LYS A O 1
ATOM 626 N N . GLY A 1 91 ? 8.235 10.956 -16.382 1.00 83.81 91 GLY A N 1
ATOM 627 C CA . GLY A 1 91 ? 7.582 10.188 -15.322 1.00 83.81 91 GLY A CA 1
ATOM 628 C C . GLY A 1 91 ? 7.420 8.689 -15.609 1.00 83.81 91 GLY A C 1
ATOM 629 O O . GLY A 1 91 ? 6.612 8.038 -14.949 1.00 83.81 91 GLY A O 1
ATOM 630 N N . VAL A 1 92 ? 8.134 8.128 -16.592 1.00 85.25 92 VAL A N 1
ATOM 631 C CA . VAL A 1 92 ? 8.046 6.706 -16.959 1.00 85.25 92 VAL A CA 1
ATOM 632 C C . VAL A 1 92 ? 9.398 6.013 -16.814 1.00 85.25 92 VAL A C 1
ATOM 634 O O . VAL A 1 92 ? 10.363 6.393 -17.459 1.00 85.25 92 VAL A O 1
ATOM 637 N N . GLY A 1 93 ? 9.434 4.915 -16.061 1.00 86.81 93 GLY A N 1
ATOM 638 C CA . GLY A 1 93 ? 10.628 4.077 -15.920 1.00 86.81 93 GLY A CA 1
ATOM 639 C C . GLY A 1 93 ? 11.401 4.322 -14.619 1.00 86.81 93 GLY A C 1
ATOM 640 O O . GLY A 1 93 ? 10.976 5.131 -13.794 1.00 86.81 93 GLY A O 1
ATOM 641 N N . PRO A 1 94 ? 12.503 3.588 -14.407 1.00 86.88 94 PRO A N 1
ATOM 642 C CA . PRO A 1 94 ? 13.250 3.592 -13.147 1.00 86.88 94 PRO A CA 1
ATOM 643 C C . PRO A 1 94 ? 13.820 4.967 -12.783 1.00 86.88 94 PRO A C 1
ATOM 645 O O . PRO A 1 94 ? 13.642 5.389 -11.644 1.00 86.88 94 PRO A O 1
ATOM 648 N N . ALA A 1 95 ? 14.340 5.728 -13.754 1.00 87.38 95 ALA A N 1
ATOM 649 C CA . ALA A 1 95 ? 14.810 7.105 -13.553 1.00 87.38 95 ALA A CA 1
ATOM 650 C C . ALA A 1 95 ? 13.749 8.064 -12.968 1.00 87.38 95 ALA A C 1
ATOM 652 O O . ALA A 1 95 ? 14.092 9.099 -12.406 1.00 87.38 95 ALA A O 1
ATOM 653 N N . ALA A 1 96 ? 12.456 7.733 -13.082 1.00 89.38 96 ALA A N 1
ATOM 654 C CA . ALA A 1 96 ? 11.353 8.505 -12.510 1.00 89.38 96 ALA A CA 1
ATOM 655 C C . ALA A 1 96 ? 10.938 8.068 -11.092 1.00 89.38 96 ALA A C 1
ATOM 657 O O . ALA A 1 96 ? 9.930 8.553 -10.574 1.00 89.38 96 ALA A O 1
ATOM 658 N N . SER A 1 97 ? 11.672 7.144 -10.467 1.00 91.31 97 SER A N 1
ATOM 659 C CA . SER A 1 97 ? 11.309 6.562 -9.172 1.00 91.31 97 SER A CA 1
ATOM 660 C C . SER A 1 97 ? 11.987 7.287 -8.009 1.00 91.31 97 SER A C 1
ATOM 662 O O . SER A 1 97 ? 13.207 7.421 -7.965 1.00 91.31 97 SER A O 1
ATOM 664 N N . GLY A 1 98 ? 11.188 7.717 -7.031 1.00 92.69 98 GLY A N 1
ATOM 665 C CA . GLY A 1 98 ? 11.683 8.134 -5.719 1.00 92.69 98 GLY A CA 1
ATOM 666 C C . GLY A 1 98 ? 11.817 6.951 -4.756 1.00 92.69 98 GLY A C 1
ATOM 667 O O . GLY A 1 98 ? 11.286 5.867 -5.007 1.00 92.69 98 GLY A O 1
ATOM 668 N N . VAL A 1 99 ? 12.488 7.162 -3.623 1.00 95.69 99 VAL A N 1
ATOM 669 C CA . VAL A 1 99 ? 12.559 6.175 -2.536 1.00 95.69 99 VAL A CA 1
ATOM 670 C C . VAL A 1 99 ? 11.163 6.018 -1.908 1.00 95.69 99 VAL A C 1
ATOM 672 O O . VAL A 1 99 ? 10.622 7.012 -1.417 1.00 95.69 99 VAL A O 1
ATOM 675 N N . PRO A 1 100 ? 10.561 4.810 -1.893 1.00 97.44 100 PRO A N 1
ATOM 676 C CA . PRO A 1 100 ? 9.194 4.622 -1.401 1.00 97.44 100 PRO A CA 1
ATOM 677 C C . PRO A 1 100 ? 9.029 4.898 0.102 1.00 97.44 100 PRO A C 1
ATOM 679 O O . PRO A 1 100 ? 9.716 4.299 0.928 1.00 97.44 100 PRO A O 1
ATOM 682 N N . GLY A 1 101 ? 8.058 5.731 0.481 1.00 98.31 101 GLY A N 1
ATOM 683 C CA . GLY A 1 101 ? 7.743 6.053 1.881 1.00 98.31 101 GLY A CA 1
ATOM 684 C C . GLY A 1 101 ? 6.518 5.330 2.459 1.00 98.31 101 GLY A C 1
ATOM 685 O O . GLY A 1 101 ? 6.376 5.249 3.678 1.00 98.31 101 GLY A O 1
ATOM 686 N N . SER A 1 102 ? 5.638 4.763 1.623 1.00 98.38 102 SER A N 1
ATOM 687 C CA . SER A 1 102 ? 4.331 4.225 2.049 1.00 98.38 102 SER A CA 1
ATOM 688 C C . SER A 1 102 ? 4.402 3.190 3.175 1.00 98.38 102 SER A C 1
ATOM 690 O O . SER A 1 102 ? 3.617 3.268 4.118 1.00 98.38 102 SER A O 1
ATOM 692 N N . VAL A 1 103 ? 5.342 2.239 3.116 1.00 98.69 103 VAL A N 1
ATOM 693 C CA . VAL A 1 103 ? 5.480 1.207 4.161 1.00 98.69 103 VAL A CA 1
ATOM 694 C C . VAL A 1 103 ? 5.897 1.834 5.491 1.00 98.69 103 VAL A C 1
ATOM 696 O O . VAL A 1 103 ? 5.233 1.608 6.502 1.00 98.69 103 VAL A O 1
ATOM 699 N N . ALA A 1 104 ? 6.940 2.669 5.489 1.00 98.56 104 ALA A N 1
ATOM 700 C CA . ALA A 1 104 ? 7.410 3.354 6.691 1.00 98.56 104 ALA A CA 1
ATOM 701 C C . ALA A 1 104 ? 6.322 4.254 7.302 1.00 98.56 104 ALA A C 1
ATOM 703 O O . ALA A 1 104 ? 6.113 4.233 8.514 1.00 98.56 104 ALA A O 1
ATOM 704 N N . GLY A 1 105 ? 5.587 5.002 6.475 1.00 98.56 105 GLY A N 1
ATOM 705 C CA . GLY A 1 105 ? 4.518 5.892 6.926 1.00 98.56 105 GLY A CA 1
ATOM 706 C C . GLY A 1 105 ? 3.337 5.161 7.560 1.00 98.56 105 GLY A C 1
ATOM 707 O O . GLY A 1 105 ? 2.903 5.516 8.659 1.00 98.56 105 GLY A O 1
ATOM 708 N N . LEU A 1 106 ? 2.840 4.109 6.901 1.00 98.75 106 LEU A N 1
ATOM 709 C CA . LEU A 1 106 ? 1.738 3.294 7.418 1.00 98.75 106 LEU A CA 1
ATOM 710 C C . LEU A 1 106 ? 2.144 2.544 8.691 1.00 98.75 106 LEU A C 1
ATOM 712 O O . LEU A 1 106 ? 1.393 2.533 9.667 1.00 98.75 106 LEU A O 1
ATOM 716 N N . ASN A 1 107 ? 3.348 1.971 8.722 1.00 98.75 107 ASN A N 1
ATOM 717 C CA . ASN A 1 107 ? 3.848 1.283 9.907 1.00 98.75 107 ASN A CA 1
ATOM 718 C C . ASN A 1 107 ? 4.111 2.253 11.063 1.00 98.75 107 ASN A C 1
ATOM 720 O O . ASN A 1 107 ? 3.830 1.913 12.210 1.00 98.75 107 ASN A O 1
ATOM 724 N N . LEU A 1 108 ? 4.591 3.472 10.796 1.00 98.75 108 LEU A N 1
ATOM 725 C CA . LEU A 1 108 ? 4.735 4.513 11.813 1.00 98.75 108 LEU A CA 1
ATOM 726 C C . LEU A 1 108 ? 3.376 4.913 12.399 1.00 98.75 108 LEU A C 1
ATOM 728 O O . LEU A 1 108 ? 3.251 5.015 13.621 1.00 98.75 108 LEU A O 1
ATOM 732 N N . ALA A 1 109 ? 2.357 5.100 11.555 1.00 98.56 109 ALA A N 1
ATOM 733 C CA . ALA A 1 109 ? 0.995 5.369 12.009 1.00 98.56 109 ALA A CA 1
ATOM 734 C C . ALA A 1 109 ? 0.482 4.242 12.915 1.00 98.56 109 ALA A C 1
ATOM 736 O O . ALA A 1 109 ? -0.009 4.511 14.013 1.00 98.56 109 ALA A O 1
ATOM 737 N N . GLN A 1 110 ? 0.676 2.990 12.487 1.00 98.69 110 GLN A N 1
ATOM 738 C CA . GLN A 1 110 ? 0.301 1.807 13.254 1.00 98.69 110 GLN A CA 1
ATOM 739 C C . GLN A 1 110 ? 1.029 1.746 14.601 1.00 98.69 110 GLN A C 1
ATOM 741 O O . GLN A 1 110 ? 0.390 1.568 15.631 1.00 98.69 110 GLN A O 1
ATOM 746 N N . ARG A 1 111 ? 2.353 1.939 14.621 1.00 98.44 111 ARG A N 1
ATOM 747 C CA . ARG A 1 111 ? 3.153 1.922 15.858 1.00 98.44 111 ARG A CA 1
ATOM 748 C C . ARG A 1 111 ? 2.742 3.022 16.835 1.00 98.44 111 ARG A C 1
ATOM 750 O O . ARG A 1 111 ? 2.768 2.801 18.039 1.00 98.44 111 ARG A O 1
ATOM 757 N N . ARG A 1 112 ? 2.417 4.215 16.329 1.00 97.81 112 ARG A N 1
ATOM 758 C CA . ARG A 1 112 ? 2.169 5.397 17.165 1.00 97.81 112 ARG A CA 1
ATOM 759 C C . ARG A 1 112 ? 0.727 5.504 17.653 1.00 97.81 112 ARG A C 1
ATOM 761 O O . ARG A 1 112 ? 0.500 6.043 18.732 1.00 97.81 112 ARG A O 1
ATOM 768 N N . PHE A 1 113 ? -0.232 5.047 16.853 1.00 98.12 113 PHE A N 1
ATOM 769 C CA . PHE A 1 113 ? -1.654 5.271 17.115 1.00 98.12 113 PHE A CA 1
ATOM 770 C C . PHE A 1 113 ? -2.524 4.025 16.951 1.00 98.12 113 PHE A C 1
ATOM 772 O O . PHE A 1 113 ? -3.703 4.092 17.289 1.00 98.12 113 PHE A O 1
ATOM 779 N N . GLY A 1 114 ? -1.998 2.920 16.423 1.00 98.06 114 GLY A N 1
ATOM 780 C CA . GLY A 1 114 ? -2.733 1.663 16.295 1.00 98.06 114 GLY A CA 1
ATOM 781 C C . GLY A 1 114 ? -2.957 0.980 17.645 1.00 98.06 114 GLY A C 1
ATOM 782 O O . GLY A 1 114 ? -2.274 1.259 18.632 1.00 98.06 114 GLY A O 1
ATOM 783 N N . LYS A 1 115 ? -3.944 0.087 17.686 1.00 98.00 115 LYS A N 1
ATOM 784 C CA . LYS A 1 115 ? -4.289 -0.729 18.856 1.00 98.00 115 LYS A CA 1
ATOM 785 C C . LYS A 1 115 ? -4.006 -2.214 18.626 1.00 98.00 115 LYS A C 1
ATOM 787 O O . LYS A 1 115 ? -3.708 -2.922 19.585 1.00 98.00 115 LYS A O 1
ATOM 792 N N . LEU A 1 116 ? -4.120 -2.687 17.385 1.00 98.62 116 LEU A N 1
ATOM 793 C CA . LEU A 1 116 ? -3.899 -4.091 17.029 1.00 98.62 116 LEU A CA 1
ATOM 794 C C . LEU A 1 116 ? -2.453 -4.336 16.578 1.00 98.62 116 LEU A C 1
ATOM 796 O O . LEU A 1 116 ? -1.706 -3.399 16.269 1.00 98.62 116 LEU A O 1
ATOM 800 N N . LYS A 1 117 ? -2.039 -5.608 16.504 1.00 98.56 117 LYS A N 1
ATOM 801 C CA . LYS A 1 117 ? -0.731 -5.947 15.928 1.00 98.56 117 LYS A CA 1
ATOM 802 C C . LYS A 1 117 ? -0.747 -5.668 14.427 1.00 98.56 117 LYS A C 1
ATOM 804 O O . LYS A 1 117 ? -1.740 -5.918 13.747 1.00 98.56 117 LYS A O 1
ATOM 809 N N . LEU A 1 118 ? 0.388 -5.218 13.888 1.00 98.69 118 LEU A N 1
ATOM 810 C CA . LEU A 1 118 ? 0.529 -4.936 12.454 1.00 98.69 118 LEU A CA 1
ATOM 811 C C . LEU A 1 118 ? 0.132 -6.143 11.586 1.00 98.69 118 LEU A C 1
ATOM 813 O O . LEU A 1 118 ? -0.544 -5.975 10.575 1.00 98.69 118 LEU A O 1
ATOM 817 N N . SER A 1 119 ? 0.489 -7.359 12.004 1.00 98.62 119 SER A N 1
ATOM 818 C CA . SER A 1 119 ? 0.127 -8.585 11.289 1.00 98.62 119 SER A CA 1
ATOM 819 C C . SER A 1 119 ? -1.382 -8.816 11.200 1.00 98.62 119 SER A C 1
ATOM 821 O O . SER A 1 119 ? -1.867 -9.229 10.151 1.00 98.62 119 SER A O 1
ATOM 823 N N . GLU A 1 120 ? -2.134 -8.494 12.254 1.00 98.62 120 GLU A N 1
ATOM 824 C CA . GLU A 1 120 ? -3.598 -8.593 12.272 1.00 98.62 120 GLU A CA 1
ATOM 825 C C . GLU A 1 120 ? -4.221 -7.553 11.330 1.00 98.62 120 GLU A C 1
ATOM 827 O O . GLU A 1 120 ? -5.103 -7.877 10.535 1.00 98.62 120 GLU A O 1
ATOM 832 N N . VAL A 1 121 ? -3.701 -6.321 11.353 1.00 98.81 121 VAL A N 1
ATOM 833 C CA . VAL A 1 121 ? -4.149 -5.214 10.491 1.00 98.81 121 VAL A CA 1
ATOM 834 C C . VAL A 1 121 ? -3.872 -5.481 9.008 1.00 98.81 121 VAL A C 1
ATOM 836 O O . VAL A 1 121 ? -4.678 -5.124 8.148 1.00 98.81 121 VAL A O 1
ATOM 839 N N . MET A 1 122 ? -2.746 -6.123 8.687 1.00 98.81 122 MET A N 1
ATOM 840 C CA . MET A 1 122 ? -2.343 -6.419 7.308 1.00 98.81 122 MET A CA 1
ATOM 841 C C . MET A 1 122 ? -2.955 -7.705 6.743 1.00 98.81 122 MET A C 1
ATOM 843 O O . MET A 1 122 ? -2.967 -7.876 5.519 1.00 98.81 122 MET A O 1
ATOM 847 N N . GLN A 1 123 ? -3.483 -8.599 7.588 1.00 98.81 123 GLN A N 1
ATOM 848 C CA . GLN A 1 123 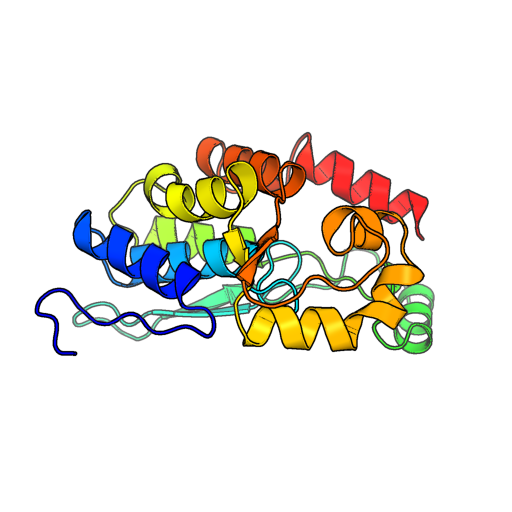? -4.002 -9.900 7.155 1.00 98.81 123 GLN A CA 1
ATOM 849 C C . GLN A 1 123 ? -5.043 -9.806 6.023 1.00 98.81 123 GLN A C 1
ATOM 851 O O . GLN A 1 123 ? -4.927 -10.573 5.063 1.00 98.81 123 GLN A O 1
ATOM 856 N N . PRO A 1 124 ? -6.007 -8.859 6.031 1.00 98.69 124 PRO A N 1
ATOM 857 C CA . PRO A 1 124 ? -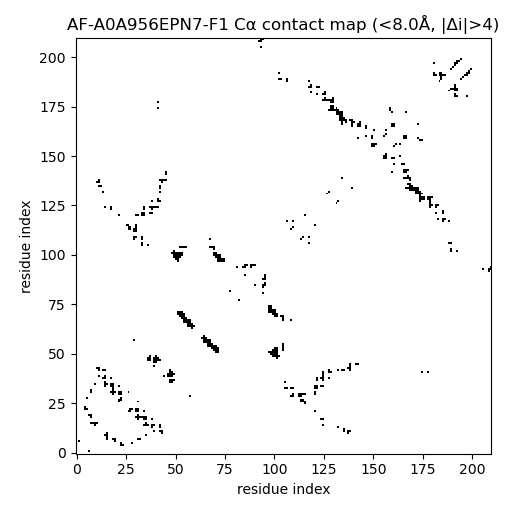6.943 -8.719 4.917 1.00 98.69 124 PRO A CA 1
ATOM 858 C C . PRO A 1 124 ? -6.254 -8.438 3.573 1.00 98.69 124 PRO A C 1
ATOM 860 O O . PRO A 1 124 ? -6.652 -8.988 2.548 1.00 98.69 124 PRO A O 1
ATOM 863 N N . ALA A 1 125 ? -5.204 -7.612 3.556 1.00 98.75 125 ALA A N 1
ATOM 864 C CA . ALA A 1 125 ? -4.455 -7.305 2.337 1.00 98.75 125 ALA A CA 1
ATOM 865 C C . ALA A 1 125 ? -3.650 -8.519 1.844 1.00 98.75 125 ALA A C 1
ATOM 867 O O . ALA A 1 125 ? -3.632 -8.806 0.644 1.00 98.75 125 ALA A O 1
ATOM 868 N N . ILE A 1 126 ? -3.036 -9.267 2.767 1.00 98.88 126 ILE A N 1
ATOM 869 C CA . ILE A 1 126 ? -2.331 -10.523 2.466 1.00 98.88 126 ILE A CA 1
ATOM 870 C C . ILE A 1 126 ? -3.293 -11.529 1.828 1.00 98.88 126 ILE A C 1
ATOM 872 O O . ILE A 1 126 ? -2.979 -12.116 0.789 1.00 98.88 126 ILE A O 1
ATOM 876 N N . ASP A 1 127 ? -4.488 -11.688 2.396 1.00 98.69 127 ASP A N 1
ATOM 877 C CA . ASP A 1 127 ? -5.522 -12.582 1.878 1.00 98.69 127 ASP A CA 1
ATOM 878 C C . ASP A 1 127 ? -6.000 -12.165 0.482 1.00 98.69 127 ASP A C 1
ATOM 880 O O . ASP A 1 127 ? -6.044 -13.002 -0.422 1.00 98.69 127 ASP A O 1
ATOM 884 N N . LEU A 1 128 ? -6.290 -10.875 0.272 1.00 98.62 128 LEU A N 1
ATOM 885 C CA . LEU A 1 128 ? -6.672 -10.341 -1.041 1.00 98.62 128 LEU A CA 1
ATOM 886 C C . LEU A 1 128 ? -5.596 -10.632 -2.100 1.00 98.62 128 LEU A C 1
ATOM 888 O O . LEU A 1 128 ? -5.922 -11.018 -3.221 1.00 98.62 128 LEU A O 1
ATOM 892 N N . ALA A 1 129 ? -4.313 -10.504 -1.753 1.00 98.12 129 ALA A N 1
ATOM 893 C CA . ALA A 1 129 ? -3.216 -10.742 -2.687 1.00 98.12 129 ALA A CA 1
ATOM 894 C C . ALA A 1 129 ? -2.981 -12.239 -2.968 1.00 98.12 129 ALA A C 1
ATOM 896 O O . ALA A 1 129 ? -2.762 -12.630 -4.121 1.00 98.12 129 ALA A O 1
ATOM 897 N N . SER A 1 130 ? -3.009 -13.078 -1.930 1.00 97.50 130 SER A N 1
ATOM 898 C CA . SER A 1 130 ? -2.627 -14.498 -1.993 1.00 97.50 130 SER A CA 1
ATOM 899 C C . SER A 1 130 ? -3.769 -15.410 -2.454 1.00 97.50 130 SER A C 1
ATOM 901 O O . SER A 1 130 ? -3.576 -16.225 -3.362 1.00 97.50 130 SER A O 1
ATOM 903 N N . LYS A 1 131 ? -4.970 -15.235 -1.886 1.00 97.81 131 LYS A N 1
ATOM 904 C CA . LYS A 1 131 ? -6.210 -15.959 -2.235 1.00 97.81 131 LYS A CA 1
ATOM 905 C C . LYS A 1 131 ? -6.918 -15.327 -3.442 1.00 97.81 131 LYS A C 1
ATOM 907 O O . LYS A 1 131 ? -7.839 -15.910 -4.023 1.00 97.81 131 LYS A O 1
ATOM 912 N N . GLY A 1 132 ? -6.444 -14.153 -3.847 1.00 96.88 132 GLY A N 1
ATOM 913 C CA . GLY A 1 132 ? -6.943 -13.376 -4.966 1.00 96.88 132 GLY A CA 1
ATOM 914 C C . GLY A 1 132 ? -8.213 -12.607 -4.623 1.00 96.88 132 GLY A C 1
ATOM 915 O O . GLY A 1 132 ? -9.033 -13.037 -3.809 1.00 96.88 132 GLY A O 1
ATOM 916 N N . HIS A 1 133 ? -8.405 -11.485 -5.302 1.00 97.00 133 HIS A N 1
ATOM 917 C CA . HIS A 1 133 ? -9.545 -10.593 -5.122 1.00 97.00 133 HIS A CA 1
ATOM 918 C C . HIS A 1 133 ? -10.381 -10.509 -6.397 1.00 97.00 133 HIS A C 1
ATOM 920 O O . HIS A 1 133 ? -9.904 -10.801 -7.496 1.00 97.00 133 HIS A O 1
ATOM 926 N N . ILE A 1 134 ? -11.656 -10.143 -6.250 1.00 97.06 134 ILE A N 1
ATOM 927 C CA . ILE A 1 134 ? -12.539 -9.909 -7.398 1.00 97.06 134 ILE A CA 1
ATOM 928 C C . ILE A 1 134 ? -12.328 -8.485 -7.884 1.00 97.06 134 ILE A C 1
ATOM 930 O O . ILE A 1 134 ? -12.462 -7.551 -7.103 1.00 97.06 134 ILE A O 1
ATOM 934 N N . ILE A 1 135 ? -12.031 -8.304 -9.162 1.00 95.75 135 ILE A N 1
ATOM 935 C CA . ILE A 1 135 ? -11.762 -6.984 -9.720 1.00 95.75 135 ILE A CA 1
ATOM 936 C C . ILE A 1 135 ? -13.015 -6.116 -9.638 1.00 95.75 135 ILE A C 1
ATOM 938 O O . ILE A 1 135 ? -14.096 -6.506 -10.102 1.00 95.75 135 ILE A O 1
ATOM 942 N N . GLY A 1 136 ? -12.851 -4.942 -9.029 1.00 93.94 136 GLY A N 1
ATOM 943 C CA . GLY A 1 136 ? -13.882 -3.919 -8.914 1.00 93.94 136 GLY A CA 1
ATOM 944 C C . GLY A 1 136 ? -14.118 -3.177 -10.229 1.00 93.94 136 GLY A C 1
ATOM 945 O O . GLY A 1 136 ? -13.373 -3.316 -11.200 1.00 93.94 136 GLY A O 1
ATOM 946 N N . GLN A 1 137 ? -15.166 -2.353 -10.271 1.00 93.50 137 GLN A N 1
ATOM 947 C CA . GLN A 1 137 ? -15.463 -1.537 -11.455 1.00 93.50 137 GLN A CA 1
ATOM 948 C C . GLN A 1 137 ? -14.327 -0.551 -11.758 1.00 93.50 137 GLN A C 1
ATOM 950 O O . GLN A 1 137 ? -13.892 -0.437 -12.903 1.00 93.50 137 GLN A O 1
ATOM 955 N N . ARG A 1 138 ? -13.812 0.135 -10.727 1.00 91.19 138 ARG A N 1
ATOM 956 C CA . ARG A 1 138 ? -12.756 1.138 -10.886 1.00 91.19 138 ARG A CA 1
ATOM 957 C C . ARG A 1 138 ? -11.426 0.494 -11.275 1.00 91.19 138 ARG A C 1
ATOM 959 O O . ARG A 1 138 ? -10.837 0.942 -12.255 1.00 91.19 138 ARG A O 1
ATOM 966 N N . GLU A 1 139 ? -10.991 -0.556 -10.580 1.00 93.62 139 GLU A N 1
ATOM 967 C CA . GLU A 1 139 ? -9.807 -1.338 -10.967 1.00 93.62 139 GLU A CA 1
ATOM 968 C C . GLU A 1 139 ? -9.898 -1.876 -12.409 1.00 93.62 139 GLU A C 1
ATOM 970 O O . GLU A 1 139 ? -8.951 -1.737 -13.181 1.00 93.62 139 GLU A O 1
ATOM 975 N N . GLY A 1 140 ? -11.040 -2.437 -12.824 1.00 93.56 140 GLY A N 1
ATOM 976 C CA . GLY A 1 140 ? -11.208 -2.939 -14.192 1.00 93.56 140 GLY A CA 1
ATOM 977 C C . GLY A 1 140 ? -11.080 -1.845 -15.260 1.00 93.56 140 GLY A C 1
ATOM 978 O O . GLY A 1 140 ? -10.466 -2.067 -16.306 1.00 93.56 140 GLY A O 1
ATOM 979 N N . LEU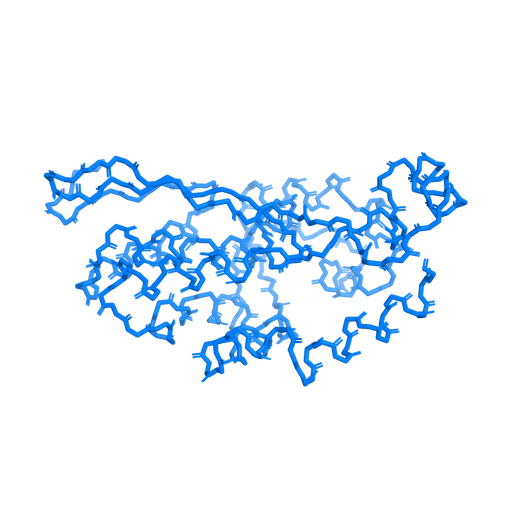 A 1 141 ? -11.610 -0.648 -14.988 1.00 92.88 141 LEU A N 1
ATOM 980 C CA . LEU A 1 141 ? -11.450 0.517 -15.864 1.00 92.88 141 LEU A CA 1
ATOM 981 C C . LEU A 1 141 ? -9.982 0.952 -15.966 1.00 92.88 141 LEU A C 1
ATOM 983 O O . LEU A 1 141 ? -9.482 1.142 -17.077 1.00 92.88 141 LEU A O 1
ATOM 987 N N . THR A 1 142 ? -9.274 1.070 -14.837 1.00 92.38 142 THR A N 1
ATOM 988 C CA . THR A 1 142 ? -7.873 1.522 -14.841 1.00 92.38 142 THR A CA 1
ATOM 989 C C . THR A 1 142 ? -6.943 0.492 -15.480 1.00 92.38 142 THR A C 1
ATOM 991 O O . THR A 1 142 ? -6.081 0.873 -16.269 1.00 92.38 142 THR A O 1
ATOM 994 N N . LEU A 1 143 ? -7.168 -0.810 -15.273 1.00 92.00 143 LEU A N 1
ATOM 995 C CA . LEU A 1 143 ? -6.449 -1.873 -15.989 1.00 92.00 143 LEU A CA 1
ATOM 996 C C . LEU A 1 143 ? -6.666 -1.804 -17.509 1.00 92.00 143 LEU A C 1
ATOM 998 O O . LEU A 1 143 ? -5.734 -2.054 -18.279 1.00 92.00 143 LEU A O 1
ATOM 1002 N N . GLY A 1 144 ? -7.876 -1.444 -17.948 1.00 91.44 144 GLY A N 1
ATOM 1003 C CA . GLY A 1 144 ? -8.190 -1.196 -19.354 1.00 91.44 144 GLY A CA 1
ATOM 1004 C C . GLY A 1 144 ? -7.374 -0.041 -19.938 1.00 91.44 144 GLY A C 1
ATOM 1005 O O . GLY A 1 144 ? -6.706 -0.217 -20.959 1.00 91.44 144 GLY A O 1
ATOM 1006 N N . TRP A 1 145 ? -7.370 1.115 -19.268 1.00 91.94 145 TRP A N 1
ATOM 1007 C CA . TRP A 1 145 ? -6.606 2.298 -19.691 1.00 91.94 145 TRP A CA 1
ATOM 1008 C C . TRP A 1 145 ? -5.093 2.053 -19.694 1.00 91.94 145 TRP A C 1
ATOM 1010 O O . TRP A 1 145 ? -4.396 2.446 -20.630 1.00 91.94 145 TRP A O 1
ATOM 1020 N N . SER A 1 146 ? -4.582 1.339 -18.691 1.00 90.12 146 SER A N 1
ATOM 1021 C CA . SER A 1 146 ? -3.154 1.046 -18.552 1.00 90.12 146 SER A CA 1
ATOM 1022 C C . SER A 1 146 ? -2.663 -0.079 -19.465 1.00 90.12 146 SER A C 1
ATOM 1024 O O . SER A 1 146 ? -1.456 -0.296 -19.555 1.00 90.12 146 SER A O 1
ATOM 1026 N N . HIS A 1 147 ? -3.538 -0.792 -20.184 1.00 87.56 147 HIS A N 1
ATOM 1027 C CA . HIS A 1 147 ? -3.155 -1.984 -20.947 1.00 87.56 147 HIS A CA 1
ATOM 1028 C C . HIS A 1 147 ? -2.027 -1.744 -21.956 1.00 87.56 147 HIS A C 1
ATOM 1030 O O . HIS A 1 147 ? -1.137 -2.584 -22.103 1.00 87.56 147 HIS A O 1
ATOM 1036 N N . ARG A 1 148 ? -2.031 -0.586 -22.631 1.00 86.81 148 ARG A N 1
ATOM 1037 C CA . ARG A 1 148 ? -0.967 -0.217 -23.575 1.00 86.81 148 ARG A CA 1
ATOM 1038 C C . ARG A 1 148 ? 0.389 -0.054 -22.886 1.00 86.81 148 ARG A C 1
ATOM 1040 O O . ARG A 1 148 ? 1.390 -0.431 -23.478 1.00 86.81 148 ARG A O 1
ATOM 1047 N N . ALA A 1 149 ? 0.429 0.481 -21.669 1.00 84.50 149 ALA A N 1
ATOM 1048 C CA . ALA A 1 149 ? 1.663 0.577 -20.894 1.00 84.50 149 ALA A CA 1
ATOM 1049 C C . ALA A 1 149 ? 2.074 -0.804 -20.359 1.00 84.50 149 ALA A C 1
ATOM 1051 O O . ALA A 1 149 ? 3.212 -1.229 -20.542 1.00 84.50 149 ALA A O 1
ATOM 1052 N N . LEU A 1 150 ? 1.117 -1.557 -19.804 1.00 86.56 150 LEU A N 1
ATOM 1053 C CA . LEU A 1 150 ? 1.349 -2.899 -19.265 1.00 86.56 150 LEU A CA 1
ATOM 1054 C C . LEU A 1 150 ? 1.915 -3.855 -20.317 1.00 86.56 150 LEU A C 1
ATOM 1056 O O . LEU A 1 150 ? 2.816 -4.622 -20.008 1.00 86.56 150 LEU A O 1
ATOM 1060 N N . ARG A 1 151 ? 1.437 -3.815 -21.569 1.00 84.62 151 ARG A N 1
ATOM 1061 C CA . ARG A 1 151 ? 1.924 -4.728 -22.619 1.00 84.62 151 ARG A CA 1
ATOM 1062 C C . ARG A 1 151 ? 3.415 -4.543 -22.935 1.00 84.62 151 ARG A C 1
ATOM 1064 O O . ARG A 1 151 ? 4.042 -5.505 -23.367 1.00 84.62 151 ARG A O 1
ATOM 1071 N N . ASN A 1 152 ? 3.950 -3.342 -22.706 1.00 85.88 152 ASN A N 1
ATOM 1072 C CA . ASN A 1 152 ? 5.342 -2.988 -22.975 1.00 85.88 152 ASN A CA 1
ATOM 1073 C C . ASN A 1 152 ? 6.279 -3.359 -21.809 1.00 85.88 152 ASN A C 1
ATOM 1075 O O . ASN A 1 152 ? 7.491 -3.308 -21.977 1.00 85.88 152 ASN A O 1
ATOM 1079 N N . ASN A 1 153 ? 5.741 -3.766 -20.651 1.00 87.56 153 ASN A N 1
ATOM 1080 C CA . ASN A 1 153 ? 6.516 -4.244 -19.507 1.00 87.56 153 ASN A CA 1
ATOM 1081 C C . ASN A 1 153 ? 6.147 -5.714 -19.207 1.00 87.56 153 ASN A C 1
ATOM 1083 O O . ASN A 1 153 ? 5.049 -5.986 -18.713 1.00 87.56 153 ASN A O 1
ATOM 1087 N N . PRO A 1 154 ? 7.029 -6.690 -19.506 1.00 88.88 154 PRO A N 1
ATOM 1088 C CA . PRO A 1 154 ? 6.732 -8.112 -19.329 1.00 88.88 154 PRO A CA 1
ATOM 1089 C C . PRO A 1 154 ? 6.315 -8.5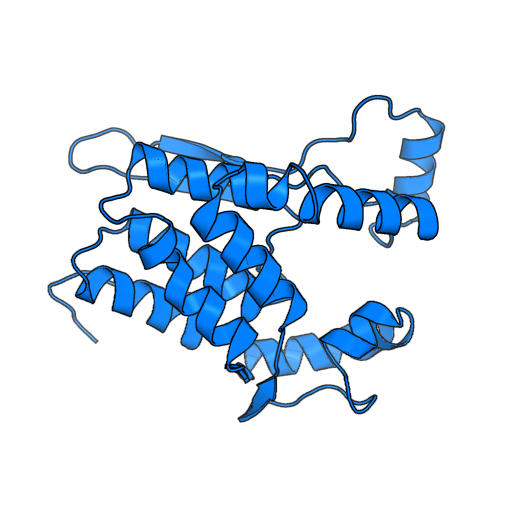03 -17.906 1.00 88.88 154 PRO A C 1
ATOM 1091 O O . PRO A 1 154 ? 5.379 -9.294 -17.761 1.00 88.88 154 PRO A O 1
ATOM 1094 N N . GLU A 1 155 ? 6.947 -7.929 -16.879 1.00 89.38 155 GLU A N 1
ATOM 1095 C CA . GLU A 1 155 ? 6.636 -8.220 -15.475 1.00 89.38 155 GLU A CA 1
ATOM 1096 C C . GLU A 1 155 ? 5.286 -7.624 -15.068 1.00 89.38 155 GLU A C 1
ATOM 1098 O O . GLU A 1 155 ? 4.439 -8.319 -14.503 1.00 89.38 155 GLU A O 1
ATOM 1103 N N . ALA A 1 156 ? 5.010 -6.375 -15.456 1.00 88.88 156 ALA A N 1
ATOM 1104 C CA . ALA A 1 156 ? 3.712 -5.752 -15.208 1.00 88.88 156 ALA A CA 1
ATOM 1105 C C . ALA A 1 156 ? 2.581 -6.498 -15.940 1.00 88.88 156 ALA A C 1
ATOM 1107 O O . ALA A 1 156 ? 1.514 -6.744 -15.372 1.00 88.88 156 ALA A O 1
ATOM 1108 N N . ARG A 1 157 ? 2.822 -6.940 -17.184 1.00 90.00 157 ARG A N 1
ATOM 1109 C CA . ARG A 1 157 ? 1.882 -7.779 -17.943 1.00 90.00 157 ARG A CA 1
ATOM 1110 C C . ARG A 1 157 ? 1.636 -9.114 -17.250 1.00 90.00 157 ARG A C 1
ATOM 1112 O O . ARG A 1 157 ? 0.490 -9.548 -17.185 1.00 90.00 157 ARG A O 1
ATOM 1119 N N . LYS A 1 158 ? 2.678 -9.774 -16.746 1.00 89.62 158 LYS A N 1
ATOM 1120 C CA . LYS A 1 158 ? 2.555 -11.037 -16.005 1.00 89.62 158 LYS A CA 1
ATOM 1121 C C . LYS A 1 158 ? 1.711 -10.854 -14.741 1.00 89.62 158 LYS A C 1
ATOM 1123 O O . LYS A 1 158 ? 0.853 -11.690 -14.471 1.00 89.62 158 LYS A O 1
ATOM 1128 N N . ALA A 1 159 ? 1.915 -9.751 -14.021 1.00 89.31 159 ALA A N 1
ATOM 1129 C CA . ALA A 1 159 ? 1.222 -9.460 -12.770 1.00 89.31 159 ALA A CA 1
ATOM 1130 C C . ALA A 1 159 ? -0.240 -9.015 -12.952 1.00 89.31 159 ALA A C 1
ATOM 1132 O O . ALA A 1 159 ? -1.081 -9.378 -12.136 1.00 89.31 159 ALA A O 1
ATOM 1133 N N . LEU A 1 160 ? -0.555 -8.233 -13.993 1.00 90.00 160 LEU A N 1
ATOM 1134 C CA . LEU A 1 160 ? -1.847 -7.532 -14.117 1.00 90.00 160 LEU A CA 1
ATOM 1135 C C . LEU A 1 160 ? -2.649 -7.893 -15.381 1.00 90.00 160 LEU A C 1
ATOM 1137 O O . LEU A 1 160 ? -3.819 -7.536 -15.499 1.00 90.00 160 LEU A O 1
ATOM 1141 N N . ALA A 1 161 ? -2.051 -8.617 -16.330 1.00 87.25 161 ALA A N 1
ATOM 1142 C CA . ALA A 1 161 ? -2.692 -9.069 -17.568 1.00 87.25 161 ALA A CA 1
ATOM 1143 C C . ALA A 1 161 ? -2.216 -10.485 -17.982 1.00 87.25 161 ALA A C 1
ATOM 1145 O O . ALA A 1 161 ? -1.723 -10.675 -19.104 1.00 87.25 161 ALA A O 1
ATOM 1146 N N . PRO A 1 162 ? -2.372 -11.513 -17.119 1.00 80.12 162 PRO A N 1
ATOM 1147 C CA . PRO A 1 162 ? -1.762 -12.838 -17.304 1.00 80.12 162 PRO A CA 1
ATOM 1148 C C . PRO A 1 162 ? -2.214 -13.557 -18.586 1.00 80.12 162 PRO A C 1
ATOM 1150 O O . PRO A 1 162 ? -1.467 -14.350 -19.152 1.00 80.12 162 PRO A O 1
ATOM 1153 N N . LYS A 1 163 ? -3.407 -13.234 -19.108 1.00 84.12 163 LYS A N 1
ATOM 1154 C CA . LYS A 1 163 ? -3.939 -13.758 -20.382 1.00 84.12 163 LYS A CA 1
ATOM 1155 C C . LYS A 1 163 ? -3.680 -12.836 -21.584 1.00 84.12 163 LYS A C 1
ATOM 1157 O O . LYS A 1 163 ? -4.393 -12.916 -22.581 1.00 84.12 163 LYS A O 1
ATOM 1162 N N . LYS A 1 164 ? -2.707 -11.920 -21.479 1.00 82.00 164 LYS A N 1
ATOM 1163 C CA . LYS A 1 164 ? -2.389 -10.873 -22.477 1.00 82.00 164 LYS A CA 1
ATOM 1164 C C . LYS A 1 164 ? -3.575 -9.960 -22.836 1.00 82.00 164 LYS A C 1
ATOM 1166 O O . LYS A 1 164 ? -3.530 -9.264 -23.842 1.00 82.00 164 LYS A O 1
ATOM 1171 N N . LYS A 1 165 ? -4.620 -9.940 -22.009 1.00 86.06 165 LYS A N 1
ATOM 1172 C CA . LYS A 1 165 ? -5.795 -9.071 -22.127 1.00 86.06 165 LYS A CA 1
ATOM 1173 C C . LYS A 1 165 ? -6.016 -8.366 -20.786 1.00 86.06 165 LYS A C 1
ATOM 1175 O O . LYS A 1 165 ? -5.675 -8.967 -19.761 1.00 86.06 165 LYS A O 1
ATOM 1180 N N . PRO A 1 166 ? -6.571 -7.142 -20.775 1.00 85.38 166 PRO A N 1
ATOM 1181 C CA . PRO A 1 166 ? -6.991 -6.501 -19.535 1.00 85.38 166 PRO A CA 1
ATOM 1182 C C . PRO A 1 166 ? -7.982 -7.401 -18.808 1.00 85.38 166 PRO A C 1
ATOM 1184 O O . PRO A 1 166 ? -8.883 -7.970 -19.436 1.00 85.38 166 PRO A O 1
ATOM 1187 N N . LEU A 1 167 ? -7.813 -7.524 -17.497 1.00 91.06 167 LEU A N 1
ATOM 1188 C CA . LEU A 1 167 ? -8.829 -8.158 -16.677 1.00 91.06 167 LEU A CA 1
ATOM 1189 C C . LEU A 1 167 ? -10.032 -7.216 -16.532 1.00 91.06 167 LEU A C 1
ATOM 1191 O O . LEU A 1 167 ? -9.891 -5.995 -16.551 1.00 91.06 167 LEU A O 1
ATOM 1195 N N . LYS A 1 168 ? -11.224 -7.799 -16.432 1.00 92.88 168 LYS A N 1
ATOM 1196 C CA . LYS A 1 168 ? -12.506 -7.091 -16.360 1.00 92.88 168 LYS A CA 1
ATOM 1197 C C . LYS A 1 168 ? -13.114 -7.194 -14.958 1.00 92.88 168 LYS A C 1
ATOM 1199 O O . LYS A 1 168 ? -12.813 -8.160 -14.252 1.00 92.88 168 LYS A O 1
ATOM 1204 N N . PRO A 1 169 ? -14.015 -6.268 -14.582 1.00 95.19 169 PRO A N 1
ATOM 1205 C CA . PRO A 1 169 ? -14.787 -6.385 -13.350 1.00 95.19 169 PRO A CA 1
ATOM 1206 C C . PRO A 1 169 ? -15.442 -7.766 -13.210 1.00 95.19 169 PRO A C 1
ATOM 1208 O O . PRO A 1 169 ? -15.896 -8.350 -14.197 1.00 95.19 169 PRO A O 1
ATOM 1211 N N . GLY A 1 170 ? -15.448 -8.305 -11.992 1.00 95.75 170 GLY A N 1
ATOM 1212 C CA . GLY A 1 170 ? -15.958 -9.649 -11.694 1.00 95.75 170 GLY A CA 1
ATOM 1213 C C . GLY A 1 170 ? -14.955 -10.788 -11.919 1.00 95.75 170 GLY A C 1
ATOM 1214 O O . GLY A 1 170 ? -15.165 -11.890 -11.415 1.00 95.75 170 GLY A O 1
ATOM 1215 N N . GLN A 1 171 ? -13.840 -10.552 -12.618 1.00 95.56 171 GLN A N 1
ATOM 1216 C CA . GLN A 1 171 ? -12.767 -11.545 -12.736 1.00 95.56 171 GLN A CA 1
ATOM 1217 C C . GLN A 1 171 ? -11.899 -11.573 -11.476 1.00 95.56 171 GLN A C 1
ATOM 1219 O O . GLN A 1 171 ? -11.749 -10.564 -10.794 1.00 95.56 171 GLN A O 1
ATOM 1224 N N . ARG A 1 172 ? -11.294 -12.728 -11.179 1.00 95.50 172 ARG A N 1
ATOM 1225 C CA . ARG A 1 172 ? -10.373 -12.881 -10.047 1.00 95.50 172 ARG A CA 1
ATOM 1226 C C . ARG A 1 172 ? -8.931 -12.611 -10.472 1.00 95.50 172 ARG A C 1
ATOM 1228 O O . ARG A 1 172 ? -8.462 -13.204 -11.446 1.00 95.50 172 ARG A O 1
ATOM 1235 N N . LEU A 1 173 ? -8.227 -11.776 -9.712 1.00 94.50 173 LEU A N 1
ATOM 1236 C CA . LEU A 1 173 ? -6.799 -11.504 -9.871 1.00 94.50 173 LEU A CA 1
ATOM 1237 C C . LEU A 1 173 ? -6.023 -12.039 -8.665 1.00 94.50 173 LEU A C 1
ATOM 1239 O O . LEU A 1 173 ? -6.464 -11.906 -7.531 1.00 94.50 173 LEU A O 1
ATOM 1243 N N . PHE A 1 174 ? -4.857 -12.634 -8.916 1.00 95.12 174 PHE A N 1
ATOM 1244 C CA . PHE A 1 174 ? -3.940 -13.119 -7.884 1.00 95.12 174 PHE A CA 1
ATOM 1245 C C . PHE A 1 174 ? -2.637 -12.327 -7.954 1.00 95.12 174 PHE A C 1
ATOM 1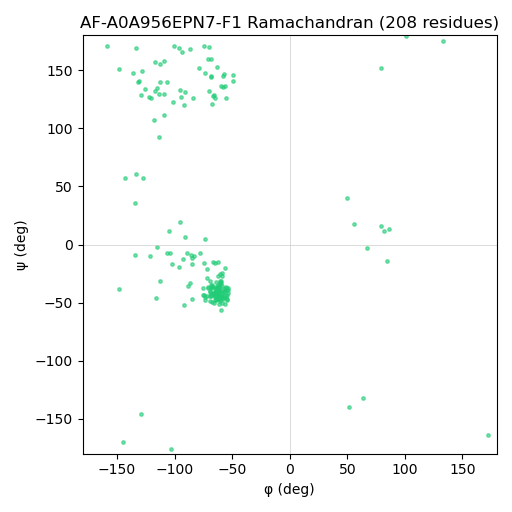247 O O . PHE A 1 174 ? -2.074 -12.167 -9.037 1.00 95.12 174 PHE A O 1
ATOM 1254 N N . ARG A 1 175 ? -2.119 -11.891 -6.803 1.00 94.25 175 ARG A N 1
ATOM 1255 C CA . ARG A 1 175 ? -0.861 -11.137 -6.688 1.00 94.25 175 ARG A CA 1
ATOM 1256 C C . ARG A 1 175 ? 0.066 -11.806 -5.673 1.00 94.25 175 ARG A C 1
ATOM 1258 O O . ARG A 1 175 ? 0.482 -11.191 -4.700 1.00 94.25 175 ARG A O 1
ATOM 1265 N N . LYS A 1 176 ? 0.395 -13.081 -5.906 1.00 96.12 176 LYS A N 1
ATOM 1266 C CA . LYS A 1 176 ? 1.165 -13.924 -4.967 1.00 96.12 176 LYS A CA 1
ATOM 1267 C C . LYS A 1 176 ? 2.524 -13.331 -4.580 1.00 96.12 176 LYS A C 1
ATOM 1269 O O . LYS A 1 176 ? 2.921 -13.440 -3.426 1.00 96.12 176 LYS A O 1
ATOM 1274 N N . ASP A 1 177 ? 3.221 -12.685 -5.513 1.00 96.31 177 ASP A N 1
ATOM 1275 C CA . ASP A 1 177 ? 4.506 -12.032 -5.225 1.00 96.31 177 ASP A CA 1
ATOM 1276 C C . ASP A 1 177 ? 4.332 -10.862 -4.255 1.00 96.31 177 ASP A C 1
ATOM 1278 O O . ASP A 1 177 ? 5.056 -10.775 -3.265 1.00 96.31 177 ASP A O 1
ATOM 1282 N N . LEU A 1 178 ? 3.304 -10.036 -4.478 1.00 97.50 178 LEU A N 1
ATOM 1283 C CA . LEU A 1 178 ? 2.931 -8.971 -3.551 1.00 97.50 178 LEU A CA 1
ATOM 1284 C C . LEU A 1 178 ? 2.480 -9.540 -2.201 1.00 97.50 178 LEU A C 1
ATOM 1286 O O . LEU A 1 178 ? 2.903 -9.025 -1.177 1.00 97.50 178 LEU A O 1
ATOM 1290 N N . GLY A 1 179 ? 1.685 -10.614 -2.185 1.00 98.31 179 GLY A N 1
ATOM 1291 C CA . GLY A 1 179 ? 1.258 -11.283 -0.951 1.00 98.31 179 GLY A CA 1
ATOM 1292 C C . GLY A 1 179 ? 2.445 -11.695 -0.081 1.00 98.31 179 GLY A C 1
ATOM 1293 O O . GLY A 1 179 ? 2.496 -11.329 1.086 1.00 98.31 179 GLY A O 1
ATOM 1294 N N . ARG A 1 180 ? 3.467 -12.323 -0.678 1.00 98.56 180 ARG A N 1
ATOM 1295 C CA . ARG A 1 180 ? 4.713 -12.673 0.027 1.00 98.56 180 ARG A CA 1
ATOM 1296 C C . ARG A 1 180 ? 5.466 -11.449 0.548 1.00 98.56 180 ARG A C 1
ATOM 1298 O O . ARG A 1 180 ? 6.131 -11.533 1.575 1.00 98.56 180 ARG A O 1
ATOM 1305 N N . THR A 1 181 ? 5.431 -10.327 -0.170 1.00 98.62 181 THR A N 1
ATOM 1306 C CA . THR A 1 181 ? 6.019 -9.065 0.308 1.00 98.62 181 THR A CA 1
ATOM 1307 C C . THR A 1 181 ? 5.238 -8.499 1.491 1.00 98.62 181 THR A C 1
ATOM 1309 O O . THR A 1 181 ? 5.846 -8.130 2.489 1.00 98.62 181 THR A O 1
ATOM 1312 N N . LEU A 1 182 ? 3.905 -8.494 1.427 1.00 98.81 182 LEU A N 1
ATOM 1313 C CA . LEU A 1 182 ? 3.049 -8.051 2.530 1.00 98.81 182 LEU A CA 1
ATOM 1314 C C . LEU A 1 182 ? 3.211 -8.938 3.773 1.00 98.81 182 LEU A C 1
ATOM 1316 O O . LEU A 1 182 ? 3.246 -8.411 4.878 1.00 98.81 182 LEU A O 1
ATOM 1320 N N . GLU A 1 183 ? 3.383 -10.252 3.608 1.00 98.75 183 GLU A N 1
ATOM 1321 C CA . GLU A 1 183 ? 3.707 -11.176 4.707 1.00 98.75 183 GLU A CA 1
ATOM 1322 C C . GLU A 1 183 ? 5.033 -10.817 5.388 1.00 98.75 183 GLU A C 1
ATOM 1324 O O . GLU A 1 183 ? 5.096 -10.776 6.616 1.00 98.75 183 GLU A O 1
ATOM 1329 N N . ARG A 1 184 ? 6.083 -10.502 4.612 1.00 98.81 184 ARG A N 1
ATOM 1330 C CA . ARG A 1 184 ? 7.368 -10.062 5.180 1.00 98.81 184 ARG A CA 1
ATOM 1331 C C . ARG A 1 184 ? 7.213 -8.767 5.969 1.00 98.81 184 ARG A C 1
ATOM 1333 O O . ARG A 1 184 ? 7.704 -8.697 7.088 1.00 98.81 184 ARG A O 1
ATOM 1340 N N . ILE A 1 185 ? 6.486 -7.782 5.439 1.00 98.81 185 ILE A N 1
ATOM 1341 C CA . ILE A 1 185 ? 6.213 -6.519 6.147 1.00 98.81 185 ILE A CA 1
ATOM 1342 C C . ILE A 1 185 ? 5.422 -6.776 7.437 1.00 98.81 185 ILE A C 1
ATOM 1344 O O . ILE A 1 185 ? 5.776 -6.265 8.493 1.00 98.81 185 ILE A O 1
ATOM 1348 N N . ALA A 1 186 ? 4.387 -7.612 7.383 1.00 98.69 186 ALA A N 1
ATOM 1349 C CA . ALA A 1 186 ? 3.576 -7.951 8.549 1.00 98.69 186 ALA A CA 1
ATOM 1350 C C . ALA A 1 186 ? 4.386 -8.624 9.672 1.00 98.69 186 ALA A C 1
ATOM 1352 O O . ALA A 1 186 ? 4.079 -8.430 10.848 1.00 98.69 186 ALA A O 1
ATOM 1353 N N . GLN A 1 187 ? 5.406 -9.414 9.320 1.00 98.44 187 GLN A N 1
ATOM 1354 C CA . GLN A 1 187 ? 6.247 -10.151 10.270 1.00 98.44 187 GLN A CA 1
ATOM 1355 C C . GLN A 1 187 ? 7.452 -9.346 10.770 1.00 98.44 187 GLN A C 1
ATOM 1357 O O . GLN A 1 187 ? 7.852 -9.500 11.920 1.00 98.44 187 GLN A O 1
ATOM 1362 N N . GLN A 1 188 ? 8.045 -8.521 9.907 1.00 98.56 188 GLN A N 1
ATOM 1363 C CA . GLN A 1 188 ? 9.349 -7.884 10.133 1.00 98.56 188 GLN A CA 1
ATOM 1364 C C . GLN A 1 188 ? 9.247 -6.353 10.235 1.00 98.56 188 GLN A C 1
ATOM 1366 O O . GLN A 1 188 ? 10.251 -5.677 10.444 1.00 98.56 188 GLN A O 1
ATOM 1371 N N . GLY A 1 189 ? 8.048 -5.787 10.078 1.00 98.56 189 GLY A N 1
ATOM 1372 C CA . GLY A 1 189 ? 7.835 -4.347 10.027 1.00 98.56 189 GLY A CA 1
ATOM 1373 C C . GLY A 1 189 ? 8.533 -3.721 8.821 1.00 98.56 189 GLY A C 1
ATOM 1374 O O . GLY A 1 189 ? 8.422 -4.209 7.695 1.00 98.56 189 GLY A O 1
ATOM 1375 N N . ASP A 1 190 ? 9.264 -2.636 9.064 1.00 98.50 190 ASP A N 1
ATOM 1376 C CA . ASP A 1 190 ? 9.924 -1.845 8.020 1.00 98.50 190 ASP A CA 1
ATOM 1377 C C . ASP A 1 190 ? 11.007 -2.674 7.296 1.00 98.50 190 ASP A C 1
ATOM 1379 O O . ASP A 1 190 ? 11.083 -2.655 6.064 1.00 98.50 190 ASP A O 1
ATOM 1383 N N . ALA A 1 191 ? 11.753 -3.508 8.031 1.00 98.56 191 ALA A N 1
ATOM 1384 C CA . ALA A 1 191 ? 12.785 -4.388 7.474 1.00 98.56 191 ALA A CA 1
ATOM 1385 C C . ALA A 1 191 ? 12.231 -5.369 6.422 1.00 98.56 191 ALA A C 1
ATOM 1387 O O . ALA A 1 191 ? 12.929 -5.731 5.480 1.00 98.56 191 ALA A O 1
ATOM 1388 N N . GLY A 1 192 ? 10.944 -5.732 6.500 1.00 98.44 192 GLY A N 1
ATOM 1389 C CA . GLY A 1 192 ? 10.301 -6.599 5.508 1.00 98.44 192 GLY A CA 1
ATOM 1390 C C . GLY A 1 192 ? 10.200 -5.990 4.100 1.00 98.44 192 GLY A C 1
ATOM 1391 O O . GLY A 1 192 ? 9.946 -6.721 3.132 1.00 98.44 192 GLY A O 1
ATOM 1392 N N . PHE A 1 193 ? 10.393 -4.672 3.972 1.00 98.62 193 PHE A N 1
ATOM 1393 C CA . PHE A 1 193 ? 10.412 -3.944 2.703 1.00 98.62 193 PHE A CA 1
ATOM 1394 C C . PHE A 1 193 ? 11.769 -3.304 2.397 1.00 98.62 193 PHE A C 1
ATOM 1396 O O . PHE A 1 193 ? 12.248 -3.435 1.273 1.00 98.62 193 PHE A O 1
ATOM 1403 N N . TYR A 1 194 ? 12.368 -2.632 3.383 1.00 98.31 194 TYR A N 1
ATOM 1404 C CA . TYR A 1 194 ? 13.582 -1.826 3.206 1.00 98.31 194 TYR A CA 1
ATOM 1405 C C . TYR A 1 194 ? 14.883 -2.612 3.391 1.00 98.31 194 TYR A C 1
ATOM 1407 O O . TYR A 1 194 ? 15.951 -2.088 3.090 1.00 98.31 194 TYR A O 1
ATOM 1415 N N . GLU A 1 195 ? 14.803 -3.872 3.824 1.00 98.38 195 GLU A N 1
ATOM 1416 C CA . GLU A 1 195 ? 15.957 -4.749 4.011 1.00 98.38 195 GLU A CA 1
ATOM 1417 C C . GLU A 1 195 ? 15.716 -6.147 3.410 1.00 98.38 195 GLU A C 1
ATOM 1419 O O . GLU A 1 195 ? 14.610 -6.512 2.983 1.00 98.38 195 GLU A O 1
ATOM 1424 N N . GLY A 1 196 ? 16.797 -6.928 3.343 1.00 97.81 196 GLY A N 1
ATOM 1425 C CA . GLY A 1 196 ? 16.804 -8.318 2.895 1.00 97.81 196 GLY A CA 1
ATOM 1426 C C . GLY A 1 196 ? 16.114 -8.538 1.548 1.00 97.81 196 GLY A C 1
ATOM 1427 O O . GLY A 1 196 ? 16.205 -7.733 0.622 1.00 97.81 196 GLY A O 1
ATOM 1428 N N . LYS A 1 197 ? 15.361 -9.639 1.450 1.00 98.06 197 LYS A N 1
ATOM 1429 C CA . LYS A 1 197 ? 14.831 -10.155 0.179 1.00 98.06 197 LYS A CA 1
ATOM 1430 C C . LYS A 1 197 ? 14.004 -9.153 -0.633 1.00 98.06 197 LYS A C 1
ATOM 1432 O O . LYS A 1 197 ? 14.013 -9.221 -1.860 1.00 98.06 197 LYS A O 1
ATOM 1437 N N . THR A 1 198 ? 13.213 -8.293 0.016 1.00 98.19 198 THR A N 1
ATOM 1438 C CA . THR A 1 198 ? 12.400 -7.311 -0.723 1.00 98.19 198 THR A CA 1
ATOM 1439 C C . THR A 1 198 ? 13.281 -6.201 -1.279 1.00 98.19 198 THR A C 1
ATOM 1441 O O . THR A 1 198 ? 13.168 -5.900 -2.466 1.00 98.19 198 THR A O 1
ATOM 1444 N N . ALA A 1 199 ? 14.171 -5.643 -0.457 1.00 97.94 199 ALA A N 1
ATOM 1445 C CA . ALA A 1 199 ? 15.082 -4.585 -0.873 1.00 97.94 199 ALA A CA 1
ATOM 1446 C C . ALA A 1 199 ? 16.041 -5.059 -1.971 1.00 97.94 199 ALA A C 1
ATOM 1448 O O . ALA A 1 199 ? 16.154 -4.404 -3.003 1.00 97.94 199 ALA A O 1
ATOM 1449 N N . GLU A 1 200 ? 16.636 -6.243 -1.807 1.00 98.19 200 GLU A N 1
ATOM 1450 C CA . GLU A 1 200 ? 17.496 -6.881 -2.812 1.00 98.19 200 GLU A CA 1
ATOM 1451 C C . GLU A 1 200 ? 16.772 -7.049 -4.154 1.00 98.19 200 GLU A C 1
ATOM 1453 O O . GLU A 1 200 ? 17.325 -6.746 -5.208 1.00 98.19 200 GLU A O 1
ATOM 1458 N N . ALA A 1 201 ? 15.507 -7.488 -4.132 1.00 96.81 201 ALA A N 1
ATOM 1459 C CA . ALA A 1 201 ? 14.715 -7.647 -5.349 1.00 96.81 201 ALA A CA 1
ATOM 1460 C C . ALA A 1 201 ? 14.373 -6.306 -6.019 1.00 96.81 201 ALA A C 1
ATOM 1462 O O . ALA A 1 201 ? 14.304 -6.249 -7.246 1.00 96.81 201 ALA A O 1
ATOM 1463 N N . ILE A 1 202 ? 14.151 -5.242 -5.238 1.00 95.38 202 ILE A N 1
ATOM 1464 C CA . ILE A 1 202 ? 13.926 -3.888 -5.764 1.00 95.38 202 ILE A CA 1
ATOM 1465 C C . ILE A 1 202 ? 15.209 -3.366 -6.417 1.00 95.38 202 ILE A C 1
ATOM 1467 O O . ILE A 1 202 ? 15.153 -2.939 -7.567 1.00 95.38 202 ILE A O 1
ATOM 1471 N N . VAL A 1 203 ? 16.351 -3.454 -5.728 1.00 94.38 203 VAL A N 1
ATOM 1472 C CA . VAL A 1 203 ? 17.657 -3.007 -6.245 1.00 94.38 203 VAL A CA 1
ATOM 1473 C C . VAL A 1 203 ? 18.008 -3.753 -7.530 1.00 94.38 203 VAL A C 1
ATOM 1475 O O . VAL A 1 203 ? 18.235 -3.119 -8.556 1.00 94.38 203 VAL A O 1
ATOM 1478 N N . ALA A 1 204 ? 17.922 -5.086 -7.524 1.00 95.56 204 ALA A N 1
ATOM 1479 C CA . ALA A 1 204 ? 18.203 -5.897 -8.707 1.00 95.56 204 ALA A CA 1
ATOM 1480 C C . ALA A 1 204 ? 17.261 -5.581 -9.884 1.00 95.56 204 ALA A C 1
ATOM 1482 O O . ALA A 1 204 ? 17.653 -5.678 -11.048 1.00 95.56 204 ALA A O 1
ATOM 1483 N N . ALA A 1 205 ? 16.001 -5.220 -9.607 1.00 93.12 205 ALA A N 1
ATOM 1484 C CA . ALA A 1 205 ? 15.075 -4.790 -10.647 1.00 93.12 205 ALA A CA 1
ATOM 1485 C C . ALA A 1 205 ? 15.466 -3.426 -11.227 1.00 93.12 205 ALA A C 1
ATOM 1487 O O . ALA A 1 205 ? 15.462 -3.304 -12.449 1.00 93.12 205 ALA A O 1
ATOM 1488 N N . MET A 1 206 ? 15.825 -2.449 -10.382 1.00 90.38 206 MET A N 1
ATOM 1489 C CA . MET A 1 206 ? 16.298 -1.129 -10.817 1.00 90.38 206 MET A CA 1
ATOM 1490 C C . MET A 1 206 ? 17.554 -1.272 -11.682 1.00 90.38 206 MET A C 1
ATOM 1492 O O . MET A 1 206 ? 17.501 -0.947 -12.861 1.00 90.38 206 MET A O 1
ATOM 1496 N N . GLU A 1 207 ? 18.610 -1.920 -11.178 1.00 90.44 207 GLU A N 1
ATOM 1497 C CA . GLU A 1 207 ? 19.872 -2.141 -11.910 1.00 90.44 207 GLU A CA 1
ATOM 1498 C C . GLU A 1 207 ? 19.670 -2.799 -13.284 1.00 90.44 207 GLU A C 1
ATOM 1500 O O . GLU A 1 207 ? 20.341 -2.464 -14.259 1.00 90.44 207 GLU A O 1
ATOM 1505 N N . LYS A 1 208 ? 18.714 -3.730 -13.386 1.00 89.81 208 LYS A N 1
ATOM 1506 C CA . LYS A 1 208 ? 18.384 -4.400 -14.648 1.00 89.81 208 LYS A CA 1
ATOM 1507 C C . LYS A 1 208 ? 17.656 -3.489 -15.639 1.00 89.81 208 LYS A C 1
ATOM 1509 O O . LYS A 1 208 ? 17.707 -3.750 -16.842 1.00 89.81 208 LYS A O 1
ATOM 1514 N N . THR A 1 209 ? 16.907 -2.501 -15.158 1.00 84.12 209 THR A N 1
ATOM 1515 C CA . THR A 1 209 ? 16.043 -1.655 -15.995 1.00 84.12 209 THR A CA 1
ATOM 1516 C C . THR A 1 209 ? 16.589 -0.257 -16.271 1.00 84.12 209 THR A C 1
ATOM 1518 O O . THR A 1 209 ? 16.007 0.422 -17.119 1.00 84.12 209 THR A O 1
ATOM 1521 N N . GLY A 1 210 ? 17.696 0.126 -15.626 1.00 68.25 210 GLY A N 1
ATOM 1522 C CA . GLY A 1 210 ? 18.301 1.463 -15.685 1.00 68.25 210 GLY A CA 1
ATOM 1523 C C . GLY A 1 210 ? 17.745 2.379 -14.608 1.00 68.25 210 GLY A C 1
ATOM 1524 O O . GLY A 1 210 ? 17.590 3.580 -14.907 1.00 68.25 210 GLY A O 1
#

pLDDT: mean 93.8, std 6.84, range [44.47, 98.88]

Nearest PDB structures (foldseek):
  2dbx-assembly1_A  TM=9.376E-01  e=9.983E-20  Escherichia coli K-12
  4gg2-assembly1_A  TM=9.319E-01  e=1.331E-14  Homo sapiens
  4zc6-assembly1_A  TM=9.324E-01  e=2.725E-14  Homo sapiens
  2i3o-assembly2_C  TM=8.662E-01  e=2.685E-11  Thermoplasma acidophilum
  2i3o-assembly2_D  TM=8.651E-01  e=3.347E-11  Thermoplasma acidophilum

Secondary structure (DSSP, 8-state):
---SS-----SSHHHHHHHHHHHHTT--HHHHHHHHHHHHHHH-TTT--SSS-EEEEE--TTSPPEEEEE--BPPTT--HHHHHHHHHTTT-SGGGPPBP-HHHHHHHHHHHH--S-HHHHHHHHHHHHHT-EEPPHHHHHHHHHHHHHHHT-HHHHHHH-TTSS---TT-EE--HHHHHHHHHHHHHTTHHHHSHHHHHHHHHHHHHH-

Radius of gyration: 17.69 Å; Cα contacts (8 Å, |Δi|>4): 339; chains: 1; bounding box: 50×34×46 Å

Sequence (210 aa):
MHSKLGMVTSVEAQATRAGVAVLEAGGNAVDAAVAVGYALAVTHPSAGNIGGGGFLLVRPPGGPTVAIDFREVAPQGLTQADFNAMIEAKGVGPAASGVPGSVAGLNLAQRRFGKLKLSEVMQPAIDLASKGHIIGQREGLTLGWSHRALRNNPEARKALAPKKKPLKPGQRLFRKDLGRTLERIAQQGDAGFYEGKTAEAIVAAMEKTG

Solvent-accessible surface area (backbone atoms only — not comparable to full-atom values): 11289 Å² total; per-residue (Å²): 140,88,62,96,87,62,87,69,83,64,96,41,74,68,20,24,48,31,14,45,53,31,38,75,73,70,30,43,74,49,27,14,49,42,12,24,46,51,17,23,35,60,66,30,69,92,73,29,48,65,73,37,45,44,74,46,80,44,72,52,89,98,51,71,76,42,78,48,82,15,53,50,42,79,61,86,85,71,47,74,66,52,53,49,49,19,60,74,39,71,72,51,64,56,58,48,58,48,46,53,16,28,54,56,40,42,51,49,47,36,75,75,64,31,75,60,58,62,42,69,38,40,43,54,26,30,44,38,14,55,78,32,36,66,34,43,68,65,40,18,51,51,40,51,71,42,38,74,61,29,70,77,33,70,67,53,20,57,62,64,20,74,83,82,45,60,52,48,54,74,40,77,48,60,36,52,71,59,17,56,43,47,49,34,26,40,74,51,47,60,48,23,49,75,30,65,74,45,28,53,53,50,51,56,49,39,72,73,69,83

Foldseek 3Di:
DDDPQDAFDDPDPLLRVLLVVCSVVVKDPLLSVLLSLLLCCQQVVVPRHQQAFDKDWDDDVVDDIDIQGQGFDADPPDDPVLVVVCVVCVCDFLSNGGHGRSLVRSLVSCVPPIDDQLLSSNVSSLCCQAVWDFHAQNNLVVLQVCLVVQLVPVVSCVQQPVVSDGDHGRDTHHRNVSSQLSVLCSVPPPCSCCHDPNVVVVVVVSVVGD